Protein AF-A0A3M1ZGH1-F1 (afdb_monomer)

Sequence (243 aa):
SSPISISKLVGELEVEKEGIGALLVGLKKVKDDTVRLAMETIIRTAESVDDARQKLEQWFNDSMSRVSEAYQRKMQFFSLAIGLLIAVLVNVDTLQLARTLWEDPVLRADLVQAAEQFDQQAALDTTTDATTTPNSSTTEILEAAQDDATAARQTVQQILDLRLPIGWRWQDLSDLPDDDPLRTDNSNLWNFFPGNNPSHWLGLLLAKIVGCVATMIAIAQGAPFWFDLLNRLTGRGGSKSSE

Radius of gyration: 30.68 Å; Cα contacts (8 Å, |Δi|>4): 145; chains: 1; bounding box: 73×49×84 Å

Solvent-accessible surface area (backbone atoms only — not comparable to full-atom values): 13951 Å² total; per-residue (Å²): 133,81,81,80,57,64,70,57,56,52,52,54,55,50,54,35,53,51,47,44,50,52,53,60,57,57,42,74,72,50,84,51,66,67,62,34,53,53,54,48,53,48,47,73,71,33,89,37,53,68,50,25,49,52,54,49,52,50,53,47,50,57,50,49,51,54,52,50,51,55,48,52,57,50,50,53,52,50,45,36,52,51,30,36,49,50,24,62,70,45,44,46,30,47,53,59,53,52,49,49,47,68,75,33,67,63,64,37,49,55,50,50,56,54,46,61,57,44,55,69,55,52,71,75,62,82,80,72,80,89,68,86,63,98,78,70,54,77,65,60,57,50,52,54,53,48,55,53,50,52,54,50,50,56,53,50,54,60,52,56,73,67,65,62,96,58,38,76,39,88,60,90,58,89,90,52,63,93,84,40,69,73,71,73,36,86,46,30,62,52,35,58,36,59,92,72,26,70,90,48,10,67,61,51,45,51,51,50,50,52,12,30,51,50,35,12,51,51,58,60,62,39,67,70,54,55,50,52,52,49,36,49,74,72,57,72,67,76,84,80,86,73,134

pLDDT: mean 78.58, std 14.22, range [33.56, 94.44]

Structure (mmCIF, N/CA/C/O backbone):
data_AF-A0A3M1ZGH1-F1
#
_entry.id   AF-A0A3M1ZGH1-F1
#
loop_
_atom_site.group_PDB
_atom_site.id
_atom_site.type_symbol
_atom_site.label_atom_id
_atom_site.label_alt_id
_atom_site.label_comp_id
_atom_site.label_asym_id
_atom_site.label_entity_id
_atom_site.label_seq_id
_atom_site.pdbx_PDB_ins_code
_atom_site.Cart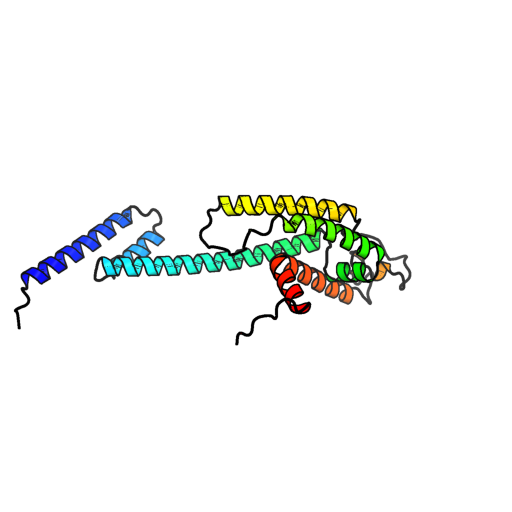n_x
_atom_site.Cartn_y
_atom_site.Cartn_z
_atom_site.occupancy
_atom_site.B_iso_or_equiv
_atom_site.auth_seq_id
_atom_site.auth_comp_id
_atom_site.auth_asym_id
_atom_site.auth_atom_id
_atom_site.pdbx_PDB_model_num
ATOM 1 N N . SER A 1 1 ? -42.238 28.936 52.426 1.00 45.50 1 SER A N 1
ATOM 2 C CA . SER A 1 1 ? -41.191 27.915 52.590 1.00 45.50 1 SER A CA 1
ATOM 3 C C . SER A 1 1 ? -41.880 26.642 53.042 1.00 45.50 1 SER A C 1
ATOM 5 O O . SER A 1 1 ? -42.282 26.566 54.196 1.00 45.50 1 SER A O 1
ATOM 7 N N . SER A 1 2 ? -42.195 25.735 52.115 1.00 52.25 2 SER A N 1
ATOM 8 C CA . SER A 1 2 ? -42.858 24.471 52.461 1.00 52.25 2 SER A CA 1
ATOM 9 C C . SER A 1 2 ? -41.841 23.545 53.133 1.00 52.25 2 SER A C 1
ATOM 11 O O . SER A 1 2 ? -40.729 23.433 52.615 1.00 52.25 2 SER A O 1
ATOM 13 N N . PRO A 1 3 ? -42.171 22.899 54.266 1.00 60.12 3 PRO A N 1
ATOM 14 C CA . PRO A 1 3 ? -41.256 21.972 54.912 1.00 60.12 3 PRO A CA 1
ATOM 15 C C . PRO A 1 3 ? -41.056 20.766 53.994 1.00 60.12 3 PRO A C 1
ATOM 17 O O . PRO A 1 3 ? -42.014 20.097 53.605 1.00 60.12 3 PRO A O 1
ATOM 20 N N . ILE A 1 4 ? -39.808 20.512 53.609 1.00 59.00 4 ILE A N 1
ATOM 21 C CA . ILE A 1 4 ? -39.436 19.306 52.874 1.00 59.00 4 ILE A CA 1
ATOM 22 C C . ILE A 1 4 ? -39.737 18.123 53.802 1.00 59.00 4 ILE A C 1
ATOM 24 O O . ILE A 1 4 ? -39.158 18.009 54.882 1.00 59.00 4 ILE A O 1
ATOM 28 N N . SER A 1 5 ? -40.709 17.290 53.425 1.00 75.88 5 SER A N 1
ATOM 29 C CA . SER A 1 5 ? -41.161 16.171 54.252 1.00 75.88 5 SER A CA 1
ATOM 30 C C . SER A 1 5 ? -40.067 15.102 54.299 1.00 75.88 5 SER A C 1
ATOM 32 O O . SER A 1 5 ? -39.782 14.471 53.283 1.00 75.88 5 SER A O 1
ATOM 34 N N . ILE A 1 6 ? -39.453 14.895 55.467 1.00 71.88 6 ILE A N 1
ATOM 35 C CA . ILE A 1 6 ? -38.339 13.949 55.676 1.00 71.88 6 ILE A CA 1
ATOM 36 C C . ILE A 1 6 ? -38.706 12.529 55.212 1.00 71.88 6 ILE A C 1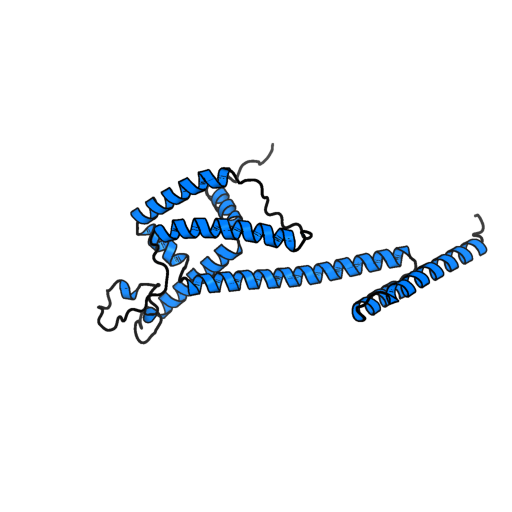
ATOM 38 O O . ILE A 1 6 ? -37.861 11.827 54.668 1.00 71.88 6 ILE A O 1
ATOM 42 N N . SER A 1 7 ? -39.975 12.125 55.333 1.00 72.75 7 SER A N 1
ATOM 43 C CA . SER A 1 7 ? -40.454 10.823 54.850 1.00 72.75 7 SER A CA 1
ATOM 44 C C . SER A 1 7 ? -40.358 10.657 53.332 1.00 72.75 7 SER A C 1
ATOM 46 O O . SER A 1 7 ? -40.128 9.550 52.857 1.00 72.75 7 SER A O 1
ATOM 48 N N . LYS A 1 8 ? -40.502 11.748 52.569 1.00 75.69 8 LYS A N 1
ATOM 49 C CA . LYS A 1 8 ? -40.367 11.724 51.110 1.00 75.69 8 LYS A CA 1
ATOM 50 C C . LYS A 1 8 ? -38.907 11.512 50.704 1.00 75.69 8 LYS A C 1
ATOM 52 O O . LYS A 1 8 ? -38.639 10.664 49.865 1.00 75.69 8 LYS A O 1
ATOM 57 N N . LEU A 1 9 ? -37.983 12.217 51.363 1.00 70.62 9 LEU A N 1
ATOM 58 C CA . LEU A 1 9 ? -36.542 12.065 51.130 1.00 70.62 9 LEU A CA 1
ATOM 59 C C . LEU A 1 9 ? -36.035 10.667 51.510 1.00 70.62 9 LEU A C 1
ATOM 61 O O . LEU A 1 9 ? -35.212 10.101 50.802 1.00 70.62 9 LEU A O 1
ATOM 65 N N . VAL A 1 10 ? -36.529 10.090 52.611 1.00 72.25 10 VAL A N 1
ATOM 66 C CA . VAL A 1 10 ? -36.170 8.720 53.017 1.00 72.25 10 VAL A CA 1
ATOM 67 C C . VAL A 1 10 ? -36.660 7.692 51.992 1.00 72.25 10 VAL A C 1
ATOM 69 O O . VAL A 1 10 ? -35.890 6.812 51.622 1.00 72.25 10 VAL A O 1
ATOM 72 N N . GLY A 1 11 ? -37.888 7.843 51.482 1.00 72.00 11 GLY A N 1
ATOM 73 C CA . GLY A 1 11 ? -38.422 6.960 50.441 1.00 72.00 11 GLY A CA 1
ATOM 74 C C . GLY A 1 11 ? -37.671 7.065 49.108 1.00 72.00 11 GLY A C 1
ATOM 75 O O . GLY A 1 11 ? -37.401 6.046 48.483 1.00 72.00 11 GLY A O 1
ATOM 76 N N . GLU A 1 12 ? -37.282 8.274 48.687 1.00 72.00 12 GLU A N 1
ATOM 77 C CA . GLU A 1 12 ? -36.462 8.477 47.478 1.00 72.00 12 GLU A CA 1
ATOM 78 C C . GLU A 1 12 ? -35.075 7.814 47.617 1.00 72.00 12 GLU A C 1
ATOM 80 O O . GLU A 1 12 ? -34.642 7.112 46.705 1.00 72.00 12 GLU A O 1
ATOM 85 N N . LEU A 1 13 ? -34.432 7.930 48.787 1.00 67.81 13 LEU A N 1
ATOM 86 C CA . LEU A 1 13 ? -33.136 7.297 49.073 1.00 67.81 13 LEU A CA 1
ATOM 87 C C . LEU A 1 13 ? -33.201 5.761 49.170 1.00 67.81 13 LEU A C 1
ATOM 89 O O . LEU A 1 13 ? -32.221 5.086 48.848 1.00 67.81 13 LEU A O 1
ATOM 93 N N . GLU A 1 14 ? -34.309 5.189 49.649 1.00 70.44 14 GLU A N 1
ATOM 94 C CA . GLU A 1 14 ? -34.506 3.731 49.669 1.00 70.44 14 GLU A CA 1
ATOM 95 C C . GLU A 1 14 ? -34.658 3.167 48.252 1.00 70.44 14 GLU A C 1
ATOM 97 O O . GLU A 1 14 ? -33.985 2.191 47.915 1.00 70.44 14 GLU A O 1
ATOM 102 N N . VAL A 1 15 ? -35.448 3.823 47.395 1.00 72.88 15 VAL A N 1
ATOM 103 C CA . VAL A 1 15 ? -35.653 3.405 45.996 1.00 72.88 15 VAL A CA 1
ATOM 104 C C . VAL A 1 15 ? -34.349 3.465 45.191 1.00 72.88 15 VAL A C 1
ATOM 106 O O . VAL A 1 15 ? -34.055 2.554 44.415 1.00 72.88 15 VAL A O 1
ATOM 109 N N . GLU A 1 16 ? -33.525 4.494 45.402 1.00 75.00 16 GLU A N 1
ATOM 110 C CA . GLU A 1 16 ? -32.213 4.625 44.753 1.00 75.00 16 GLU A CA 1
ATOM 111 C C . GLU A 1 16 ? -31.260 3.479 45.122 1.00 75.00 16 GLU A C 1
ATOM 113 O O . GLU A 1 16 ? -30.623 2.872 44.254 1.00 75.00 16 GLU A O 1
ATOM 118 N N . LYS A 1 17 ? -31.205 3.128 46.414 1.00 74.06 17 LYS A N 1
ATOM 119 C CA . LYS A 1 17 ? -30.370 2.029 46.917 1.00 74.06 17 LYS A CA 1
ATOM 120 C C . LYS A 1 17 ? -30.841 0.667 46.416 1.00 74.06 17 LYS A C 1
ATOM 122 O O . LYS A 1 17 ? -30.005 -0.172 46.073 1.00 74.06 17 LYS A O 1
ATOM 127 N N . GLU A 1 18 ? -32.153 0.443 46.344 1.00 80.75 18 GLU A N 1
ATOM 128 C CA . GLU A 1 18 ? -32.722 -0.783 45.773 1.00 80.75 18 GLU A CA 1
ATOM 129 C C . GLU A 1 18 ? -32.406 -0.915 44.275 1.00 80.75 18 GLU A C 1
ATOM 131 O O . GLU A 1 18 ? -32.012 -1.995 43.820 1.00 80.75 18 GLU A O 1
ATOM 136 N N . GLY A 1 19 ? -32.493 0.184 43.519 1.00 81.12 19 GLY A N 1
ATOM 137 C CA . GLY A 1 19 ? -32.178 0.213 42.090 1.00 81.12 19 GLY A CA 1
ATOM 138 C C . GLY A 1 19 ? -30.715 -0.130 41.784 1.00 81.12 19 GLY A C 1
ATOM 139 O O . GLY A 1 19 ? -30.439 -0.981 40.934 1.00 81.12 19 GLY A O 1
ATOM 140 N N . ILE A 1 20 ? -29.769 0.457 42.524 1.00 84.06 20 ILE A N 1
ATOM 141 C CA . ILE A 1 20 ? -28.337 0.123 42.418 1.00 84.06 20 ILE A CA 1
ATOM 142 C C . ILE A 1 20 ? -28.091 -1.347 42.805 1.00 84.06 20 ILE A C 1
ATOM 144 O O . ILE A 1 20 ? -27.337 -2.057 42.132 1.00 84.06 20 ILE A O 1
ATOM 148 N N . GLY A 1 21 ? -28.771 -1.846 43.843 1.00 83.00 21 GLY A N 1
ATOM 149 C CA . GLY A 1 21 ? -28.704 -3.251 44.254 1.00 83.00 21 GLY A CA 1
ATOM 150 C C . GLY A 1 21 ? -29.142 -4.225 43.153 1.00 83.00 21 GLY A C 1
ATOM 151 O O . GLY A 1 21 ? -28.464 -5.226 42.904 1.00 83.00 21 GLY A O 1
ATOM 152 N N . ALA A 1 22 ? -30.229 -3.917 42.441 1.00 85.31 22 ALA A N 1
ATOM 153 C CA . ALA A 1 22 ? -30.715 -4.729 41.326 1.00 85.31 22 ALA A CA 1
ATOM 154 C C . ALA A 1 22 ? -29.714 -4.782 40.153 1.00 85.31 22 ALA A C 1
ATOM 156 O O . ALA A 1 22 ? -29.499 -5.853 39.573 1.00 85.31 22 ALA A O 1
ATOM 157 N N . LEU A 1 23 ? -29.043 -3.665 39.844 1.00 84.44 23 LEU A N 1
ATOM 158 C CA . LEU A 1 23 ? -27.995 -3.604 38.816 1.00 84.44 23 LEU A CA 1
ATOM 159 C C . LEU A 1 23 ? -26.788 -4.492 39.166 1.00 84.44 23 LEU A C 1
ATOM 161 O O . LEU A 1 23 ? -26.300 -5.246 38.320 1.00 84.44 23 LEU A O 1
ATOM 165 N N . LEU A 1 24 ? -26.351 -4.476 40.429 1.00 85.25 24 LEU A N 1
ATOM 166 C CA . LEU A 1 24 ? -25.263 -5.332 40.919 1.00 85.25 24 LEU A CA 1
ATOM 167 C C . LEU A 1 24 ? -25.614 -6.829 40.868 1.00 85.25 24 LEU A C 1
ATOM 169 O O . LEU A 1 24 ? -24.749 -7.667 40.605 1.00 85.25 24 LEU A O 1
ATOM 173 N N . VAL A 1 25 ? -26.883 -7.194 41.075 1.00 87.44 25 VAL A N 1
ATOM 174 C CA . VAL A 1 25 ? -27.350 -8.579 40.888 1.00 87.44 25 VAL A CA 1
ATOM 175 C C . VAL A 1 25 ? -27.322 -8.970 39.409 1.00 87.44 25 VAL A C 1
ATOM 177 O O . VAL A 1 25 ? -26.877 -10.072 39.079 1.00 87.44 25 VAL A O 1
ATOM 180 N N . GLY A 1 26 ? -27.744 -8.070 38.515 1.00 84.25 26 GLY A N 1
ATOM 181 C CA . GLY A 1 26 ? -27.693 -8.277 37.065 1.00 84.25 26 GLY A CA 1
ATOM 182 C C . GLY A 1 26 ? -26.278 -8.561 36.549 1.00 84.25 26 GLY A C 1
ATOM 183 O O . GLY A 1 26 ? -26.090 -9.453 35.719 1.00 84.25 26 GLY A O 1
ATOM 184 N N . LEU A 1 27 ? -25.274 -7.889 37.116 1.00 85.12 27 LEU A N 1
ATOM 185 C CA . LEU A 1 27 ? -23.855 -8.057 36.785 1.00 85.12 27 LEU A CA 1
ATOM 186 C C . LEU A 1 27 ? -23.316 -9.476 36.968 1.00 85.12 27 LEU A C 1
ATOM 188 O O . LEU A 1 27 ? -22.417 -9.889 36.235 1.00 85.12 27 LEU A O 1
ATOM 192 N N . LYS A 1 28 ? -23.892 -10.270 37.877 1.00 86.25 28 LYS A N 1
ATOM 193 C CA . LYS A 1 28 ? -23.486 -11.673 38.070 1.00 86.25 28 LYS A CA 1
ATOM 194 C C . LYS A 1 28 ? -23.686 -12.536 36.818 1.00 86.25 28 LYS A C 1
ATOM 196 O O . LYS A 1 28 ? -23.093 -13.605 36.729 1.00 86.25 28 LYS A O 1
ATOM 201 N N . LYS A 1 29 ? -24.500 -12.086 35.853 1.00 88.00 29 LYS A N 1
ATOM 202 C CA . LYS A 1 29 ? -24.716 -12.774 34.571 1.00 88.00 29 LYS A CA 1
ATOM 203 C C . LYS A 1 29 ? -23.636 -12.479 33.522 1.00 88.00 29 LYS A C 1
ATOM 205 O O . LYS A 1 29 ? -23.556 -13.203 32.533 1.00 88.00 29 LYS A O 1
ATOM 210 N N . VAL A 1 30 ? -22.815 -11.441 33.705 1.00 88.12 30 VAL A N 1
ATOM 211 C CA . VAL A 1 30 ? -21.726 -11.101 32.774 1.00 88.12 30 VAL A CA 1
ATOM 212 C C . VAL A 1 30 ? -20.622 -12.142 32.914 1.00 88.12 30 VAL A C 1
ATOM 214 O O . VAL A 1 30 ? -20.094 -12.317 34.006 1.00 88.12 30 VAL A O 1
ATOM 217 N N . LYS A 1 31 ? -20.283 -12.850 31.830 1.00 91.62 31 LYS A N 1
ATOM 218 C CA . LYS A 1 31 ? -19.339 -13.983 31.855 1.00 91.62 31 LYS A CA 1
ATOM 219 C C . LYS A 1 31 ? -17.889 -13.561 32.117 1.00 91.62 31 LYS A C 1
ATOM 221 O O . LYS A 1 31 ? -17.172 -14.295 32.784 1.00 91.62 31 LYS A O 1
ATOM 226 N N . ASP A 1 32 ? -17.474 -12.411 31.593 1.00 92.38 32 ASP A N 1
ATOM 227 C CA . ASP A 1 32 ? -16.109 -11.902 31.744 1.00 92.38 32 ASP A CA 1
ATOM 228 C C . ASP A 1 32 ? -15.922 -11.231 33.112 1.00 92.38 32 ASP A C 1
ATOM 230 O O . ASP A 1 32 ? -16.622 -10.270 33.442 1.00 92.38 32 ASP A O 1
ATOM 234 N N . ASP A 1 33 ? -14.987 -11.747 33.912 1.00 90.19 33 ASP A N 1
ATOM 235 C CA . ASP A 1 33 ? -14.739 -11.258 35.270 1.00 90.19 33 ASP A CA 1
ATOM 236 C C . ASP A 1 33 ? -14.138 -9.842 35.288 1.00 90.19 33 ASP A C 1
ATOM 238 O O . ASP A 1 33 ? -14.441 -9.064 36.190 1.00 90.19 33 ASP A O 1
ATOM 242 N N . THR A 1 34 ? -13.347 -9.465 34.280 1.00 88.81 34 THR A N 1
ATOM 243 C CA . THR A 1 34 ? -12.733 -8.129 34.188 1.00 88.81 34 THR A CA 1
ATOM 244 C C . THR A 1 34 ? -13.791 -7.078 33.879 1.00 88.81 34 THR A C 1
ATOM 246 O O . THR A 1 34 ? -13.862 -6.043 34.544 1.00 88.81 34 THR A O 1
ATOM 249 N N . VAL A 1 35 ? -14.654 -7.364 32.901 1.00 89.50 35 VAL A N 1
ATOM 250 C CA . VAL A 1 35 ? -15.792 -6.502 32.551 1.00 89.50 35 VAL A CA 1
ATOM 251 C C . VAL A 1 35 ? -16.744 -6.389 33.737 1.00 89.50 35 VAL A C 1
ATOM 253 O O . VAL A 1 35 ? -17.178 -5.288 34.075 1.00 89.50 35 VAL A O 1
ATOM 256 N N . ARG A 1 36 ? -17.018 -7.508 34.421 1.00 91.69 36 ARG A N 1
ATOM 257 C CA . ARG A 1 36 ? -17.874 -7.521 35.611 1.00 91.69 36 ARG A CA 1
ATOM 258 C C . ARG A 1 36 ? -17.323 -6.612 36.713 1.00 91.69 36 ARG A C 1
ATOM 260 O O . ARG A 1 36 ? -18.071 -5.791 37.232 1.00 91.69 36 ARG A O 1
ATOM 267 N N . LEU A 1 37 ? -16.035 -6.719 37.040 1.00 90.12 37 LEU A N 1
ATOM 268 C CA . LEU A 1 37 ? -15.387 -5.903 38.076 1.00 90.12 37 LEU A CA 1
ATOM 269 C C . LEU A 1 37 ? -15.348 -4.409 37.717 1.00 90.12 37 LEU A C 1
ATOM 271 O O . LEU A 1 37 ? -15.552 -3.561 38.589 1.00 90.12 37 LEU A O 1
ATOM 275 N N . ALA A 1 38 ? -15.128 -4.076 36.442 1.00 90.44 38 ALA A N 1
ATOM 276 C CA . ALA A 1 38 ? -15.152 -2.693 35.965 1.00 90.44 38 ALA A CA 1
ATOM 277 C C . ALA A 1 38 ? -16.552 -2.075 36.116 1.00 90.44 38 ALA A C 1
ATOM 279 O O . ALA A 1 38 ? -16.707 -1.021 36.733 1.00 90.44 38 ALA A O 1
ATOM 280 N N . MET A 1 39 ? -17.582 -2.769 35.628 1.00 90.75 39 MET A N 1
ATOM 281 C CA . MET A 1 39 ? -18.975 -2.330 35.742 1.00 90.75 39 MET A CA 1
ATOM 282 C C . MET A 1 39 ? -19.445 -2.271 37.202 1.00 90.75 39 MET A C 1
ATOM 284 O O . MET A 1 39 ? -20.145 -1.337 37.582 1.00 90.75 39 MET A O 1
ATOM 288 N N . GLU A 1 40 ? -19.037 -3.225 38.042 1.00 91.75 40 GLU A N 1
ATOM 289 C CA . GLU A 1 40 ? -19.322 -3.215 39.480 1.00 91.75 40 GLU A CA 1
ATOM 290 C C . GLU A 1 40 ? -18.713 -1.988 40.170 1.00 91.75 40 GLU A C 1
ATOM 292 O O . GLU A 1 40 ? -19.376 -1.350 40.985 1.00 91.75 40 GLU A O 1
ATOM 297 N N . THR A 1 41 ? -17.481 -1.620 39.815 1.00 91.50 41 THR A N 1
ATOM 298 C CA . THR A 1 41 ? -16.821 -0.419 40.347 1.00 91.50 41 THR A CA 1
ATOM 299 C C . THR A 1 41 ? -17.582 0.849 39.957 1.00 91.50 41 THR A C 1
ATOM 301 O O . THR A 1 41 ? -17.810 1.721 40.798 1.00 91.50 41 THR A O 1
ATOM 304 N N . ILE A 1 42 ? -18.034 0.933 38.704 1.00 91.19 42 ILE A N 1
ATOM 305 C CA . ILE A 1 42 ? -18.806 2.072 38.190 1.00 91.19 42 ILE A CA 1
ATOM 306 C C . ILE A 1 42 ? -20.159 2.186 38.900 1.00 91.19 42 ILE A C 1
ATOM 308 O O . ILE A 1 42 ? -20.524 3.258 39.372 1.00 91.19 42 ILE A O 1
ATOM 312 N N . ILE A 1 43 ? -20.879 1.073 39.044 1.00 90.81 43 ILE A N 1
ATOM 313 C CA . ILE A 1 43 ? -22.196 1.051 39.690 1.00 90.81 43 ILE A CA 1
ATOM 314 C C . ILE A 1 43 ? -22.092 1.349 41.193 1.00 90.81 43 ILE A C 1
ATOM 316 O O . ILE A 1 43 ? -22.945 2.040 41.739 1.00 90.81 43 ILE A O 1
ATOM 320 N N . ARG A 1 44 ? -21.034 0.888 41.874 1.00 89.19 44 ARG A N 1
ATOM 321 C CA . ARG A 1 44 ? -20.803 1.178 43.303 1.00 89.19 44 ARG A CA 1
ATOM 322 C C . ARG A 1 44 ? -20.407 2.630 43.587 1.00 89.19 44 ARG A C 1
ATOM 324 O O . ARG A 1 44 ? -20.521 3.061 44.729 1.00 89.19 44 ARG A O 1
ATOM 331 N N . THR A 1 45 ? -19.907 3.351 42.585 1.00 90.00 45 THR A N 1
ATOM 332 C CA . THR A 1 45 ? -19.495 4.765 42.685 1.00 90.00 45 THR A CA 1
ATOM 333 C C . THR A 1 45 ? -20.540 5.728 42.119 1.00 90.00 45 THR A C 1
ATOM 335 O O . THR A 1 45 ? -20.290 6.932 42.028 1.00 90.00 45 THR A O 1
ATOM 338 N N . ALA A 1 46 ? -21.701 5.213 41.719 1.00 89.50 46 ALA A N 1
ATOM 339 C CA . ALA A 1 46 ? -22.822 6.01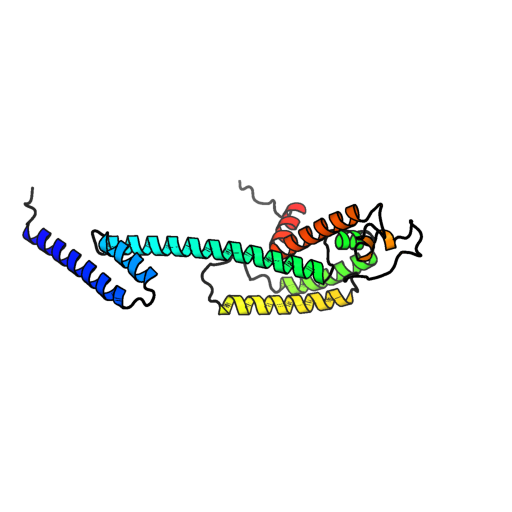1 41.260 1.00 89.50 46 ALA A CA 1
ATOM 340 C C . ALA A 1 46 ? -23.706 6.459 42.429 1.00 89.50 46 ALA A C 1
ATOM 342 O O . ALA A 1 46 ? -23.897 5.714 43.391 1.00 89.50 46 ALA A O 1
ATOM 343 N N . GLU A 1 47 ? -24.243 7.673 42.332 1.00 87.00 47 GLU A N 1
ATOM 344 C CA . GLU A 1 47 ? -25.156 8.228 43.341 1.00 87.00 47 GLU A CA 1
ATOM 345 C C . GLU A 1 47 ? -26.604 7.791 43.088 1.00 87.00 47 GLU A C 1
ATOM 347 O O . GLU A 1 47 ? -27.350 7.563 44.036 1.00 87.00 47 GLU A O 1
ATOM 352 N N . SER A 1 48 ? -26.965 7.589 41.817 1.00 87.50 48 SER A N 1
ATOM 353 C CA . SER A 1 48 ? -28.307 7.209 41.380 1.00 87.50 48 SER A CA 1
ATOM 354 C C . SER A 1 48 ? -28.286 6.135 40.295 1.00 87.50 48 SER A C 1
ATOM 356 O O . SER A 1 48 ? -27.249 5.839 39.697 1.00 87.50 48 SER A O 1
ATOM 358 N N . VAL A 1 49 ? -29.451 5.556 39.998 1.00 86.25 49 VAL A N 1
ATOM 359 C CA . VAL A 1 49 ? -29.613 4.617 38.871 1.00 86.25 49 VAL A CA 1
ATOM 360 C C . VAL A 1 49 ? -29.323 5.301 37.530 1.00 86.25 49 VAL A C 1
ATOM 362 O O . VAL A 1 49 ? -28.690 4.701 36.659 1.00 86.25 49 VAL A O 1
ATOM 365 N N . ASP A 1 50 ? -29.741 6.558 37.368 1.00 87.25 50 ASP A N 1
ATOM 366 C CA . ASP A 1 50 ? -29.489 7.332 36.149 1.00 87.25 50 ASP A CA 1
ATOM 367 C C . ASP A 1 50 ? -28.007 7.712 36.010 1.00 87.25 50 ASP A C 1
ATOM 369 O O . ASP A 1 50 ? -27.448 7.610 34.918 1.00 87.25 50 ASP A O 1
ATOM 373 N N . ASP A 1 51 ? -27.341 8.065 37.113 1.00 88.50 51 ASP A N 1
ATOM 374 C CA . ASP A 1 51 ? -25.894 8.319 37.153 1.00 88.50 51 ASP A CA 1
ATOM 375 C C . ASP A 1 51 ? -25.099 7.036 36.856 1.00 88.50 51 ASP A C 1
ATOM 377 O O . ASP A 1 51 ? -24.167 7.039 36.050 1.00 88.50 51 ASP A O 1
ATOM 381 N N . ALA A 1 52 ? -25.525 5.894 37.410 1.00 89.62 52 ALA A N 1
ATOM 382 C CA . ALA A 1 52 ? -24.938 4.589 37.107 1.00 89.62 52 ALA A CA 1
ATOM 383 C C . ALA A 1 52 ? -25.051 4.259 35.615 1.00 89.62 52 ALA A C 1
ATOM 385 O O . ALA A 1 52 ? -24.083 3.802 35.003 1.00 89.62 52 ALA A O 1
ATOM 386 N N . ARG A 1 53 ? -26.220 4.519 35.015 1.00 89.56 53 ARG A N 1
ATOM 387 C CA . ARG A 1 53 ? -26.450 4.338 33.579 1.00 89.56 53 ARG A CA 1
ATOM 388 C C . ARG A 1 53 ? -25.521 5.223 32.749 1.00 89.56 53 ARG A C 1
ATOM 390 O O . ARG A 1 53 ? -24.869 4.702 31.848 1.00 89.56 53 ARG A O 1
ATOM 397 N N . GLN A 1 54 ? -25.448 6.522 33.042 1.00 94.12 54 GLN A N 1
ATOM 398 C CA . GLN A 1 54 ? -24.606 7.459 32.288 1.00 94.12 54 GLN A CA 1
ATOM 399 C C . GLN A 1 54 ? -23.123 7.091 32.379 1.00 94.12 54 GLN A C 1
ATOM 401 O O . GLN A 1 54 ? -22.435 7.043 31.360 1.00 94.12 54 GLN A O 1
ATOM 406 N N . LYS A 1 55 ? -22.633 6.755 33.577 1.00 91.88 55 LYS A N 1
ATOM 407 C CA . LYS A 1 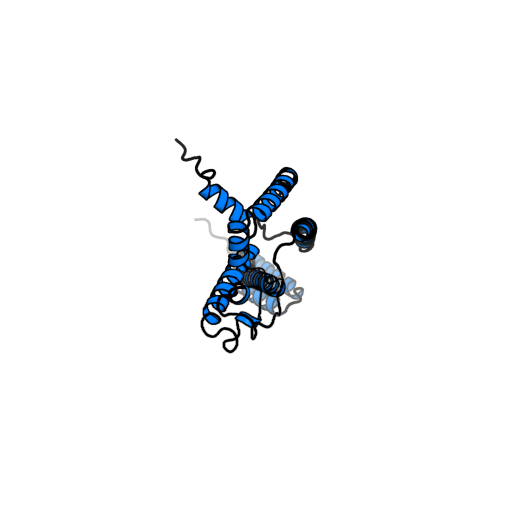55 ? -21.239 6.338 33.772 1.00 91.88 55 LYS A CA 1
ATOM 408 C C . LYS A 1 55 ? -20.914 5.033 33.038 1.00 91.88 55 LYS A C 1
ATOM 410 O O . LYS A 1 55 ? -19.824 4.902 32.483 1.00 91.88 55 LYS A O 1
ATOM 415 N N . LEU A 1 56 ? -21.843 4.072 33.006 1.00 91.50 56 LEU A N 1
ATOM 416 C CA . LEU A 1 56 ? -21.684 2.831 32.237 1.00 91.50 56 LEU A CA 1
ATOM 417 C C . LEU A 1 56 ? -21.656 3.088 30.729 1.00 91.50 56 LEU A C 1
ATOM 419 O O . LEU A 1 56 ? -20.823 2.512 30.034 1.00 91.50 56 LEU A O 1
ATOM 423 N N . GLU A 1 57 ? -22.548 3.947 30.235 1.00 91.06 57 GLU A N 1
ATOM 424 C CA . GLU A 1 57 ? -22.597 4.349 28.828 1.00 91.06 57 GLU A CA 1
ATOM 425 C C . GLU A 1 57 ? -21.288 5.022 28.403 1.00 91.06 57 GLU A C 1
ATOM 427 O O . GLU A 1 57 ? -20.687 4.637 27.401 1.00 91.06 57 GLU A O 1
ATOM 432 N N . GLN A 1 58 ? -20.796 5.963 29.210 1.00 94.44 58 GLN A N 1
ATOM 433 C CA . GLN A 1 58 ? -19.532 6.646 28.957 1.00 94.44 58 GLN A CA 1
ATOM 434 C C . GLN A 1 58 ? -18.349 5.671 28.957 1.00 94.44 58 GLN A C 1
ATOM 436 O O . GLN A 1 58 ? -17.577 5.642 28.001 1.00 94.44 58 GLN A O 1
ATOM 441 N N . TRP A 1 59 ? -18.237 4.812 29.975 1.00 91.56 59 TRP A N 1
ATOM 442 C CA . TRP A 1 59 ? -17.175 3.806 30.038 1.00 91.56 59 TRP A CA 1
ATOM 443 C C . TRP A 1 59 ? -17.206 2.838 28.851 1.00 91.56 59 TRP A C 1
ATOM 445 O O . TRP A 1 59 ? -16.150 2.457 28.334 1.00 91.56 59 TRP A O 1
ATOM 455 N N . PHE A 1 60 ? -18.401 2.433 28.414 1.00 90.31 60 PHE A N 1
ATOM 456 C CA . PHE A 1 60 ? -18.565 1.584 27.241 1.00 90.31 60 PHE A CA 1
ATOM 457 C C . PHE A 1 60 ? -18.096 2.307 25.976 1.00 90.31 60 PHE A C 1
ATOM 459 O O . PHE A 1 60 ? -17.280 1.753 25.241 1.00 90.31 60 PHE A O 1
ATOM 466 N N . ASN A 1 61 ? -18.539 3.547 25.755 1.00 90.94 61 ASN A N 1
ATOM 467 C CA . ASN A 1 61 ? -18.148 4.353 24.597 1.00 90.94 61 ASN A CA 1
ATOM 468 C C . ASN A 1 61 ? -16.630 4.591 24.551 1.00 90.94 61 ASN A C 1
ATOM 470 O O . ASN A 1 61 ? -16.014 4.392 23.504 1.00 90.94 61 ASN A O 1
ATOM 474 N N . ASP A 1 62 ? -16.008 4.917 25.687 1.00 90.31 62 ASP A N 1
ATOM 475 C CA . ASP A 1 62 ? -14.556 5.112 25.810 1.00 90.31 62 ASP A CA 1
ATOM 476 C C . ASP A 1 62 ? -13.767 3.811 25.603 1.00 90.31 62 ASP A C 1
ATOM 478 O O . ASP A 1 62 ? -12.650 3.795 25.077 1.00 90.31 62 ASP A O 1
ATOM 482 N N . SER A 1 63 ? -14.329 2.684 26.042 1.00 87.00 63 SER A N 1
ATOM 483 C CA . SER A 1 63 ? -13.720 1.373 25.821 1.00 87.00 63 SER A CA 1
ATOM 484 C C . SER A 1 63 ? -13.835 0.960 24.356 1.00 87.00 63 SER A C 1
ATOM 486 O O . SER A 1 63 ? -12.864 0.455 23.790 1.00 87.00 63 SER A O 1
ATOM 488 N N . MET A 1 64 ? -14.983 1.218 23.726 1.00 85.56 64 MET A N 1
ATOM 489 C CA . MET A 1 64 ? -15.236 0.899 22.326 1.00 85.56 64 MET A CA 1
ATOM 490 C C . MET A 1 64 ? -14.390 1.763 21.390 1.00 85.56 64 MET A C 1
ATOM 492 O O . MET A 1 64 ? -13.784 1.224 20.466 1.00 85.56 64 MET A O 1
ATOM 496 N N . SER A 1 65 ? -14.275 3.071 21.647 1.00 85.88 65 SER A N 1
ATOM 497 C CA . SER A 1 65 ? -13.425 3.969 20.853 1.00 85.88 65 SER A CA 1
ATOM 498 C C . SER A 1 65 ? -11.967 3.511 20.882 1.00 85.88 65 SER A C 1
ATOM 500 O O . SER A 1 65 ? -11.358 3.324 19.830 1.00 85.88 65 SER A O 1
ATOM 502 N N . ARG A 1 66 ? -11.436 3.182 22.066 1.00 85.44 66 ARG A N 1
ATOM 503 C CA . ARG A 1 66 ? -10.060 2.694 22.228 1.00 85.44 66 ARG A CA 1
ATOM 504 C C . ARG A 1 66 ? -9.810 1.369 21.506 1.00 85.44 66 ARG A C 1
ATOM 506 O O . ARG A 1 66 ? -8.755 1.191 20.894 1.00 85.44 66 ARG A O 1
ATOM 513 N N . VAL A 1 67 ? -10.754 0.428 21.581 1.00 83.12 67 VAL A N 1
ATOM 514 C CA . VAL A 1 67 ? -10.649 -0.858 20.870 1.00 83.12 67 VAL A CA 1
ATOM 515 C C . VAL A 1 67 ? -10.737 -0.645 19.359 1.00 83.12 67 VAL A C 1
ATOM 517 O O . VAL A 1 67 ? -9.926 -1.207 18.620 1.00 83.12 67 VAL A O 1
ATOM 520 N N . SER A 1 68 ? -11.663 0.201 18.908 1.00 78.56 68 SER A N 1
ATOM 521 C CA . SER A 1 68 ? -11.856 0.527 17.495 1.00 78.56 68 SER A CA 1
ATOM 522 C C . SER A 1 68 ? -10.621 1.204 16.899 1.00 78.56 68 SER A C 1
ATOM 524 O O . SER A 1 68 ? -10.125 0.773 15.861 1.00 78.56 68 SER A O 1
ATOM 526 N N . GLU A 1 69 ? -10.042 2.190 17.584 1.00 80.19 69 GLU A N 1
ATOM 527 C CA . GLU A 1 69 ? -8.815 2.860 17.142 1.00 80.19 69 GLU A CA 1
ATOM 528 C C . GLU A 1 69 ? -7.628 1.896 17.052 1.00 80.19 69 GLU A C 1
ATOM 530 O O . GLU A 1 69 ? -6.883 1.901 16.069 1.00 80.19 69 GLU A O 1
ATOM 535 N N . ALA A 1 70 ? -7.441 1.038 18.061 1.00 78.81 70 ALA A N 1
ATOM 536 C CA . ALA A 1 70 ? -6.367 0.051 18.053 1.00 78.81 70 ALA A CA 1
ATOM 537 C C . ALA A 1 70 ? -6.534 -0.962 16.909 1.00 78.81 70 ALA A C 1
ATOM 539 O O . ALA A 1 70 ? -5.544 -1.347 16.283 1.00 78.81 70 ALA A O 1
ATOM 540 N N . TYR A 1 71 ? -7.770 -1.377 16.620 1.00 80.50 71 TYR A N 1
ATOM 541 C CA . TYR A 1 71 ? -8.083 -2.244 15.489 1.00 80.50 71 TYR A CA 1
ATOM 542 C C . TYR A 1 71 ? -7.818 -1.549 14.150 1.00 80.50 71 TYR A C 1
ATOM 544 O O . TYR A 1 71 ? -7.092 -2.098 13.324 1.00 80.50 71 TYR A O 1
ATOM 552 N N . GLN A 1 72 ? -8.317 -0.326 13.957 1.00 78.69 72 GLN A N 1
ATOM 553 C CA . GLN A 1 72 ? -8.109 0.452 12.732 1.00 78.69 72 GLN A CA 1
ATOM 554 C C . GLN A 1 72 ? -6.619 0.665 12.445 1.00 78.69 72 GLN A C 1
ATOM 556 O O . GLN A 1 72 ? -6.167 0.403 11.332 1.00 78.69 72 GLN A O 1
ATOM 561 N N . ARG A 1 73 ? -5.828 1.043 13.457 1.00 79.88 73 ARG A N 1
ATOM 562 C CA . ARG A 1 73 ? -4.370 1.205 13.317 1.00 79.88 73 ARG A CA 1
ATOM 563 C C . ARG A 1 73 ? -3.678 -0.097 12.918 1.00 79.88 73 ARG A C 1
ATOM 565 O O . ARG A 1 73 ? -2.789 -0.089 12.069 1.00 79.88 73 ARG A O 1
ATOM 572 N N . LYS A 1 74 ? -4.077 -1.223 13.518 1.00 80.62 74 LYS A N 1
ATOM 573 C CA . LYS A 1 74 ? -3.533 -2.541 13.158 1.00 80.62 74 LYS A CA 1
ATOM 574 C C . LYS A 1 74 ? -3.910 -2.921 11.731 1.00 80.62 74 LYS A C 1
ATOM 576 O O . LYS A 1 74 ? -3.043 -3.368 10.989 1.00 80.62 74 LYS A O 1
ATOM 581 N N . MET A 1 75 ? -5.165 -2.716 11.342 1.00 77.94 75 MET A N 1
ATOM 582 C CA . MET A 1 75 ? -5.652 -3.065 10.012 1.00 77.94 75 MET A CA 1
ATOM 583 C C . MET A 1 75 ? -4.967 -2.242 8.921 1.00 77.94 75 MET A C 1
ATOM 585 O O . MET A 1 75 ? -4.541 -2.806 7.921 1.00 77.94 75 MET A O 1
ATOM 589 N N . GLN A 1 76 ? -4.757 -0.943 9.149 1.00 78.88 76 GLN A N 1
ATOM 590 C CA . GLN A 1 76 ? -3.974 -0.093 8.247 1.00 78.88 76 GLN A CA 1
ATOM 591 C C . GLN A 1 76 ? -2.561 -0.647 8.025 1.00 78.88 76 GLN A C 1
ATOM 593 O O . GLN A 1 76 ? -2.107 -0.747 6.886 1.00 78.88 76 GLN A O 1
ATOM 598 N N . PHE A 1 77 ? -1.877 -1.066 9.095 1.00 85.19 77 PHE A N 1
ATOM 599 C CA . PHE A 1 77 ? -0.560 -1.690 8.973 1.00 85.19 77 PHE A CA 1
ATOM 600 C C . PHE A 1 77 ? -0.613 -3.026 8.217 1.00 85.19 77 PHE A C 1
ATOM 602 O O . PHE A 1 77 ? 0.243 -3.275 7.372 1.00 85.19 77 PHE A O 1
ATOM 609 N N . PHE A 1 78 ? -1.619 -3.870 8.472 1.00 84.31 78 PHE A N 1
ATOM 610 C CA . PHE A 1 78 ? -1.806 -5.116 7.723 1.00 84.31 78 PHE A CA 1
ATOM 611 C C . PHE A 1 78 ? -2.042 -4.862 6.229 1.00 84.31 78 PHE A C 1
ATOM 613 O O . PHE A 1 78 ? -1.413 -5.530 5.411 1.00 84.31 78 PHE A O 1
ATOM 620 N N . SER A 1 79 ? -2.863 -3.876 5.858 1.00 80.94 79 SER A N 1
ATOM 621 C CA . SER A 1 79 ? -3.089 -3.502 4.455 1.00 80.94 79 SER A CA 1
ATOM 622 C C . SER A 1 79 ? -1.806 -3.026 3.772 1.00 80.94 79 SER A C 1
ATOM 624 O O . SER A 1 79 ? -1.509 -3.456 2.659 1.00 80.94 79 SER A O 1
ATOM 626 N N . LEU A 1 80 ? -0.997 -2.205 4.454 1.00 86.81 80 LEU A N 1
ATOM 627 C CA . LEU A 1 80 ? 0.318 -1.788 3.955 1.00 86.81 80 LEU A CA 1
ATOM 628 C C . LEU A 1 80 ? 1.263 -2.986 3.790 1.00 86.81 80 LEU A C 1
ATOM 630 O O . LEU A 1 80 ? 1.931 -3.114 2.767 1.00 86.81 80 LEU A O 1
ATOM 634 N N . ALA A 1 81 ? 1.298 -3.897 4.764 1.00 88.69 81 ALA A N 1
ATOM 635 C CA . ALA A 1 81 ? 2.144 -5.084 4.702 1.00 88.69 81 ALA A CA 1
ATOM 636 C C . ALA A 1 81 ? 1.752 -6.011 3.540 1.00 88.69 81 ALA A C 1
ATOM 638 O O . ALA A 1 81 ? 2.627 -6.485 2.817 1.00 88.69 81 ALA A O 1
ATOM 639 N N . ILE A 1 82 ? 0.452 -6.233 3.325 1.00 87.06 82 ILE A N 1
ATOM 640 C CA . ILE A 1 82 ? -0.062 -7.034 2.207 1.00 87.06 82 ILE A CA 1
ATOM 641 C C . ILE A 1 82 ? 0.243 -6.346 0.872 1.00 87.06 82 ILE A C 1
ATOM 643 O O . ILE A 1 82 ? 0.742 -7.001 -0.040 1.00 87.06 82 ILE A O 1
ATOM 647 N N . GLY A 1 83 ? 0.010 -5.034 0.762 1.00 84.75 83 GLY A N 1
ATOM 648 C CA . GLY A 1 83 ? 0.318 -4.267 -0.447 1.00 84.75 83 GLY A CA 1
ATOM 649 C C . GLY A 1 83 ? 1.801 -4.330 -0.816 1.00 84.75 83 GLY A C 1
ATOM 650 O O . GLY A 1 83 ? 2.140 -4.590 -1.969 1.00 84.75 83 GLY A O 1
ATOM 651 N N . LEU A 1 84 ? 2.694 -4.183 0.168 1.00 90.88 84 LEU A N 1
ATOM 652 C CA . LEU A 1 84 ? 4.134 -4.347 -0.041 1.00 90.88 84 LEU A CA 1
ATOM 653 C C . LEU A 1 84 ? 4.495 -5.775 -0.443 1.00 90.88 84 LEU A C 1
ATOM 655 O O . LEU A 1 84 ? 5.291 -5.968 -1.356 1.00 90.88 84 LEU A O 1
ATOM 659 N N . LEU A 1 85 ? 3.925 -6.772 0.234 1.00 91.75 85 LEU A N 1
ATOM 660 C CA . LEU A 1 85 ? 4.173 -8.177 -0.068 1.00 91.75 85 LEU A CA 1
ATOM 661 C C . LEU A 1 85 ? 3.777 -8.499 -1.510 1.00 91.75 85 LEU A C 1
ATOM 663 O O . LEU A 1 85 ? 4.561 -9.114 -2.224 1.00 91.75 85 LEU A O 1
ATOM 667 N N . ILE A 1 86 ? 2.612 -8.036 -1.967 1.00 87.62 86 ILE A N 1
ATOM 668 C CA . ILE A 1 86 ? 2.169 -8.214 -3.354 1.00 87.62 86 ILE A CA 1
ATOM 669 C C . ILE A 1 86 ? 3.115 -7.487 -4.317 1.00 87.62 86 ILE A C 1
ATOM 671 O O . ILE A 1 86 ? 3.575 -8.101 -5.277 1.00 87.62 86 ILE A O 1
ATOM 675 N N . ALA A 1 87 ? 3.462 -6.225 -4.049 1.00 88.81 87 ALA A N 1
ATOM 676 C CA . ALA A 1 87 ? 4.376 -5.452 -4.894 1.00 88.81 87 ALA A CA 1
ATOM 677 C C . ALA A 1 87 ? 5.736 -6.151 -5.064 1.00 88.81 87 ALA A C 1
ATOM 679 O O . ALA A 1 87 ? 6.236 -6.285 -6.180 1.00 88.81 87 ALA A O 1
ATOM 680 N N . VAL A 1 88 ? 6.302 -6.674 -3.972 1.00 89.56 88 VAL A N 1
ATOM 681 C CA . VAL A 1 88 ? 7.571 -7.412 -3.992 1.00 89.56 88 VAL A CA 1
ATOM 682 C C . VAL A 1 88 ? 7.417 -8.767 -4.677 1.00 89.56 88 VAL A C 1
ATOM 684 O O . VAL A 1 88 ? 8.257 -9.116 -5.494 1.00 89.56 88 VAL A O 1
ATOM 687 N N . LEU A 1 89 ? 6.366 -9.543 -4.398 1.00 88.50 89 LEU A N 1
ATOM 688 C CA . LEU A 1 89 ? 6.189 -10.868 -5.008 1.00 88.50 89 LEU A CA 1
ATOM 689 C C . LEU A 1 89 ? 5.971 -10.788 -6.522 1.00 88.50 89 LEU A C 1
ATOM 691 O O . LEU A 1 89 ? 6.583 -11.549 -7.269 1.00 88.50 89 LEU A O 1
ATOM 695 N N . VAL A 1 90 ? 5.126 -9.859 -6.970 1.00 86.62 90 VAL A N 1
ATOM 696 C CA . VAL A 1 90 ? 4.808 -9.659 -8.394 1.00 86.62 90 VAL A CA 1
ATOM 697 C C . VAL A 1 90 ? 5.887 -8.818 -9.092 1.00 86.62 90 VAL A C 1
ATOM 699 O O . VAL A 1 90 ? 5.919 -8.744 -10.317 1.00 86.62 90 VAL A O 1
ATOM 702 N N . ASN A 1 91 ? 6.819 -8.235 -8.334 1.00 89.38 91 ASN A N 1
ATOM 703 C CA . ASN A 1 91 ? 7.856 -7.328 -8.821 1.00 89.38 91 ASN A CA 1
ATOM 704 C C . ASN A 1 91 ? 7.298 -6.069 -9.510 1.00 89.38 91 ASN A C 1
ATOM 706 O O . ASN A 1 91 ? 7.864 -5.578 -10.484 1.00 89.38 91 ASN A O 1
ATOM 710 N N . VAL A 1 92 ? 6.173 -5.555 -9.015 1.00 86.75 92 VAL A N 1
ATOM 711 C CA . VAL A 1 92 ? 5.525 -4.358 -9.558 1.00 86.75 92 VAL A CA 1
ATOM 712 C C . VAL A 1 92 ? 5.940 -3.163 -8.721 1.00 86.75 92 VAL A C 1
ATOM 714 O O . VAL A 1 92 ? 5.659 -3.112 -7.524 1.00 86.75 92 VAL A O 1
ATOM 717 N N . ASP A 1 93 ? 6.589 -2.193 -9.360 1.00 89.25 93 ASP A N 1
ATOM 718 C CA . ASP A 1 93 ? 6.905 -0.916 -8.740 1.00 89.25 93 ASP A CA 1
ATOM 719 C C . ASP A 1 93 ? 6.441 0.261 -9.610 1.00 89.25 93 ASP A C 1
ATOM 721 O O . ASP A 1 93 ? 6.523 0.229 -10.840 1.00 89.25 93 ASP A O 1
ATOM 725 N N . THR A 1 94 ? 5.913 1.302 -8.963 1.00 88.56 94 THR A N 1
ATOM 726 C CA . THR A 1 94 ? 5.306 2.456 -9.643 1.00 88.56 94 THR A CA 1
ATOM 727 C C . THR A 1 94 ? 6.303 3.188 -10.538 1.00 88.56 94 THR A C 1
ATOM 729 O O . THR A 1 94 ? 5.913 3.692 -11.586 1.00 88.56 94 THR A O 1
ATOM 732 N N . LEU A 1 95 ? 7.583 3.247 -10.154 1.00 88.88 95 LEU A N 1
ATOM 733 C CA . LEU A 1 95 ? 8.608 3.951 -10.926 1.00 88.88 95 LEU A CA 1
ATOM 734 C C . LEU A 1 95 ? 8.901 3.217 -12.238 1.00 88.88 95 LEU A C 1
ATOM 736 O O . LEU A 1 95 ? 8.949 3.849 -13.292 1.00 88.88 95 LEU A O 1
ATOM 740 N N . GLN A 1 96 ? 9.065 1.894 -12.182 1.00 87.31 96 GLN A N 1
ATOM 741 C CA . GLN A 1 96 ? 9.258 1.051 -13.355 1.00 87.31 96 GLN A CA 1
ATOM 742 C C . GLN A 1 96 ? 8.048 1.135 -14.282 1.00 87.31 96 GLN A C 1
ATOM 744 O O . GLN A 1 96 ? 8.221 1.422 -15.462 1.00 87.31 96 GLN A O 1
ATOM 749 N N . LEU A 1 97 ? 6.833 0.973 -13.750 1.00 87.12 97 LEU A N 1
ATOM 750 C CA . LEU A 1 97 ? 5.616 1.036 -14.557 1.00 87.12 97 LEU A CA 1
ATOM 751 C C . LEU A 1 97 ? 5.456 2.403 -15.238 1.00 87.12 97 LEU A C 1
ATOM 753 O O . LEU A 1 97 ? 5.179 2.468 -16.434 1.00 87.12 97 LEU A O 1
ATOM 757 N N . ALA A 1 98 ? 5.693 3.495 -14.504 1.00 88.94 98 ALA A N 1
ATOM 758 C CA . ALA A 1 98 ? 5.640 4.844 -15.059 1.00 88.94 98 ALA A CA 1
ATOM 759 C C . ALA A 1 98 ? 6.669 5.038 -16.180 1.00 88.94 98 ALA A C 1
ATOM 761 O O . ALA A 1 98 ? 6.335 5.582 -17.231 1.00 88.94 98 ALA A O 1
ATOM 762 N N . ARG A 1 99 ? 7.904 4.562 -15.983 1.00 88.62 99 ARG A N 1
ATOM 763 C CA . ARG A 1 99 ? 8.961 4.645 -16.995 1.00 88.62 99 ARG A CA 1
ATOM 764 C C . ARG A 1 99 ? 8.623 3.824 -18.238 1.00 88.62 99 ARG A C 1
ATOM 766 O O . ARG A 1 99 ? 8.733 4.349 -19.340 1.00 88.62 99 ARG A O 1
ATOM 773 N N . THR A 1 100 ? 8.154 2.588 -18.073 1.00 86.94 100 THR A N 1
ATOM 774 C CA . THR A 1 100 ? 7.749 1.723 -19.189 1.00 86.94 100 THR A CA 1
ATOM 775 C C . THR A 1 100 ? 6.623 2.359 -20.006 1.00 86.94 100 THR A C 1
ATOM 777 O O . THR A 1 100 ? 6.729 2.436 -21.224 1.00 86.94 100 THR A O 1
ATOM 780 N N . LEU A 1 101 ? 5.577 2.878 -19.356 1.00 87.56 101 LEU A N 1
ATOM 781 C CA . LEU A 1 101 ? 4.458 3.535 -20.049 1.00 87.56 101 LEU A CA 1
ATOM 782 C C . LEU A 1 101 ? 4.855 4.860 -20.715 1.00 87.56 101 LEU A C 1
ATOM 784 O O . LEU A 1 101 ? 4.234 5.291 -21.693 1.00 87.56 101 LEU A O 1
ATOM 788 N N . TRP A 1 102 ? 5.869 5.536 -20.177 1.00 90.81 102 TRP A N 1
ATOM 789 C CA . TRP A 1 102 ? 6.413 6.747 -20.775 1.00 90.81 102 TRP A CA 1
ATOM 790 C C . TRP A 1 102 ? 7.223 6.438 -22.041 1.00 90.81 102 TRP A C 1
ATOM 792 O O . TRP A 1 102 ? 7.036 7.100 -23.064 1.00 90.81 102 TRP A O 1
ATOM 802 N N . GLU A 1 103 ? 8.084 5.420 -21.981 1.00 90.56 103 GLU A N 1
ATOM 803 C CA . GLU A 1 103 ? 9.009 5.038 -23.054 1.00 90.56 103 GLU A CA 1
ATOM 804 C C . GLU A 1 103 ? 8.333 4.243 -24.190 1.00 90.56 103 GLU A C 1
ATOM 806 O O . GLU A 1 103 ? 8.733 4.403 -25.344 1.00 90.56 103 GLU A O 1
ATOM 811 N N . ASP A 1 104 ? 7.288 3.453 -23.909 1.00 89.88 104 ASP A N 1
ATOM 812 C CA . ASP A 1 104 ? 6.573 2.645 -24.908 1.00 89.88 104 ASP A CA 1
ATOM 813 C C . ASP A 1 104 ? 5.207 3.264 -25.296 1.00 89.88 104 ASP A C 1
ATOM 815 O O . ASP A 1 104 ? 4.231 3.177 -24.540 1.00 89.88 104 ASP A O 1
ATOM 819 N N . PRO A 1 105 ? 5.091 3.900 -26.481 1.00 89.94 105 PRO A N 1
ATOM 820 C CA . PRO A 1 105 ? 3.837 4.495 -26.931 1.00 89.94 105 PRO A CA 1
ATOM 821 C C . PRO A 1 105 ? 2.769 3.469 -27.327 1.00 89.94 105 PRO A C 1
ATO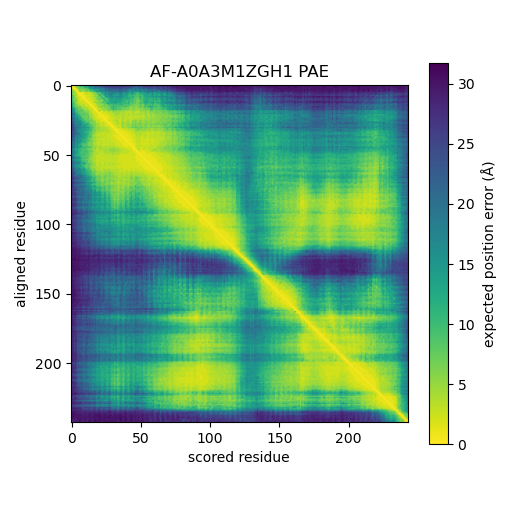M 823 O O . PRO A 1 105 ? 1.589 3.814 -27.276 1.00 89.94 105 PRO A O 1
ATOM 826 N N . VAL A 1 106 ? 3.157 2.253 -27.726 1.00 88.44 106 VAL A N 1
ATOM 827 C CA . VAL A 1 106 ? 2.218 1.200 -28.141 1.00 88.44 106 VAL A CA 1
ATOM 828 C C . VAL A 1 106 ? 1.544 0.627 -26.906 1.00 88.44 106 VAL A C 1
ATOM 830 O O . VAL A 1 106 ? 0.321 0.649 -26.817 1.00 88.44 106 VAL A O 1
ATOM 833 N N . LEU A 1 107 ? 2.336 0.252 -25.898 1.00 86.00 107 LEU A N 1
ATOM 834 C CA . LEU A 1 107 ? 1.804 -0.233 -24.625 1.00 86.00 107 LEU A CA 1
ATOM 835 C C . LEU A 1 107 ? 0.887 0.800 -23.958 1.00 86.00 107 LEU A C 1
ATOM 837 O O . LEU A 1 107 ? -0.152 0.458 -23.396 1.00 86.00 107 LEU A O 1
ATOM 841 N N . ARG A 1 108 ? 1.252 2.085 -24.037 1.00 88.81 108 ARG A N 1
ATOM 842 C CA . ARG A 1 108 ? 0.403 3.170 -23.540 1.00 88.81 108 ARG A CA 1
ATOM 843 C C . ARG A 1 108 ? -0.930 3.246 -24.289 1.00 88.81 108 ARG A C 1
ATOM 845 O O . ARG A 1 108 ? -1.947 3.480 -23.644 1.00 88.81 108 ARG A O 1
ATOM 852 N N . ALA A 1 109 ? -0.937 3.077 -25.611 1.00 87.62 109 ALA A N 1
ATOM 853 C CA . ALA A 1 109 ? -2.165 3.095 -26.405 1.00 87.62 109 ALA A CA 1
ATOM 854 C C . ALA A 1 109 ? -3.080 1.907 -26.065 1.00 87.62 109 ALA A C 1
ATOM 856 O O . ALA A 1 109 ? -4.272 2.114 -25.840 1.00 87.62 109 ALA A O 1
ATOM 857 N N . ASP A 1 110 ? -2.517 0.704 -25.935 1.00 85.25 110 ASP A N 1
ATOM 858 C CA . ASP A 1 110 ? -3.262 -0.502 -25.552 1.00 85.25 110 ASP A CA 1
ATOM 859 C C . ASP A 1 110 ? -3.872 -0.362 -24.146 1.00 85.25 110 ASP A C 1
ATOM 861 O O . ASP A 1 110 ? -5.032 -0.712 -23.922 1.00 85.25 110 ASP A O 1
ATOM 865 N N . LEU A 1 111 ? -3.126 0.223 -23.198 1.00 84.19 111 LEU A N 1
ATOM 866 C CA . LEU A 1 111 ? -3.627 0.491 -21.849 1.00 84.19 111 LEU A CA 1
ATOM 867 C C . LEU A 1 111 ? -4.760 1.527 -21.842 1.00 84.19 111 LEU A C 1
ATOM 869 O O . LEU A 1 111 ? -5.739 1.353 -21.118 1.00 84.19 111 LEU A O 1
ATOM 873 N N . VAL A 1 112 ? -4.651 2.593 -22.643 1.00 86.88 112 VAL A N 1
ATOM 874 C CA . VAL A 1 112 ? -5.727 3.589 -22.796 1.00 86.88 112 VAL A CA 1
ATOM 875 C C . VAL A 1 112 ? -6.980 2.935 -23.375 1.00 86.88 112 VAL A C 1
ATOM 877 O O . VAL A 1 112 ? -8.067 3.142 -22.845 1.00 86.88 112 VAL A O 1
ATOM 880 N N . GLN A 1 113 ? -6.837 2.086 -24.395 1.00 84.25 113 GLN A N 1
ATOM 881 C CA . GLN A 1 113 ? -7.962 1.360 -24.981 1.00 84.25 113 GLN A CA 1
ATOM 882 C C . GLN A 1 113 ? -8.644 0.431 -23.964 1.00 84.25 113 GLN A C 1
ATOM 884 O O . GLN A 1 113 ? -9.873 0.366 -23.914 1.00 84.25 113 GLN A O 1
ATOM 889 N N . ALA A 1 114 ? -7.866 -0.271 -23.135 1.00 80.88 114 ALA A N 1
ATOM 890 C CA . ALA A 1 114 ? -8.408 -1.092 -22.054 1.00 80.88 114 ALA A CA 1
ATOM 891 C C . ALA A 1 114 ? -9.150 -0.240 -21.004 1.00 80.88 114 ALA A C 1
ATOM 893 O O . ALA A 1 114 ? -10.230 -0.616 -20.551 1.00 80.88 114 ALA A O 1
ATOM 894 N N . ALA A 1 115 ? -8.618 0.936 -20.655 1.00 79.31 115 ALA A N 1
ATOM 895 C CA . ALA A 1 115 ? -9.259 1.859 -19.717 1.00 79.31 115 ALA A CA 1
ATOM 896 C C . ALA A 1 115 ? -10.579 2.446 -20.261 1.00 79.31 115 ALA A C 1
ATOM 898 O O . ALA A 1 115 ? -11.555 2.539 -19.521 1.00 79.31 115 ALA A O 1
ATOM 899 N N . GLU A 1 116 ? -10.659 2.769 -21.556 1.00 80.50 116 GLU A N 1
ATOM 900 C CA . GLU A 1 116 ? -11.896 3.245 -22.203 1.00 80.50 116 GLU A CA 1
ATOM 901 C C . GLU A 1 116 ? -13.022 2.196 -22.192 1.00 80.50 116 GLU A C 1
ATOM 903 O O . GLU A 1 116 ? -14.207 2.544 -22.165 1.00 80.50 116 GLU A O 1
ATOM 908 N N . GLN A 1 117 ? -12.670 0.907 -22.210 1.00 74.00 117 GLN A N 1
ATOM 909 C CA . GLN A 1 117 ? -13.631 -0.188 -22.042 1.00 74.00 117 GLN A CA 1
ATOM 910 C C . GLN A 1 117 ? -14.115 -0.291 -20.590 1.00 74.00 117 GLN A C 1
ATOM 912 O O . GLN A 1 117 ? -15.289 -0.578 -20.358 1.00 74.00 117 GLN A O 1
ATOM 917 N N . PHE A 1 118 ? -13.237 -0.007 -19.625 1.00 68.50 118 PHE A N 1
ATOM 918 C CA . PHE A 1 118 ? -13.569 -0.012 -18.202 1.00 68.50 118 PHE A CA 1
ATOM 919 C C . PHE A 1 118 ? -14.482 1.153 -17.802 1.00 68.50 118 PHE A C 1
ATOM 921 O O . PHE A 1 118 ? -15.451 0.927 -17.084 1.00 68.50 118 PHE A O 1
ATOM 928 N N . ASP A 1 119 ? -14.251 2.374 -18.296 1.00 65.88 119 ASP A N 1
ATOM 929 C CA . ASP A 1 119 ? -15.105 3.539 -17.990 1.00 65.88 119 ASP A CA 1
ATOM 930 C C . ASP A 1 119 ? -16.569 3.321 -18.415 1.00 65.88 119 ASP A C 1
ATOM 932 O O . ASP A 1 119 ? -17.497 3.767 -17.739 1.00 65.88 119 ASP A O 1
ATOM 936 N N . GLN A 1 120 ? -16.798 2.574 -19.499 1.00 58.62 120 GLN A N 1
ATOM 937 C CA . GLN A 1 120 ? -18.145 2.193 -19.940 1.00 58.62 120 GLN A CA 1
ATOM 938 C C . GLN A 1 120 ? -18.824 1.193 -18.991 1.00 58.62 120 GLN A C 1
ATOM 940 O O . GLN A 1 120 ? -20.052 1.144 -18.935 1.00 58.62 120 GLN A O 1
ATOM 945 N N . GLN A 1 121 ? -18.037 0.417 -18.242 1.00 54.38 121 GLN A N 1
ATOM 946 C CA . GLN A 1 121 ? -18.501 -0.567 -17.265 1.00 54.38 121 GLN A CA 1
ATOM 947 C C . GLN A 1 121 ? -18.676 0.062 -15.872 1.00 54.38 121 GLN A C 1
ATOM 949 O O . GLN A 1 121 ? -19.724 -0.100 -15.260 1.00 54.38 121 GLN A O 1
ATOM 954 N N . ALA A 1 122 ? -17.720 0.877 -15.418 1.00 54.81 122 ALA A N 1
ATOM 955 C CA . ALA A 1 122 ? -17.763 1.573 -14.130 1.00 54.81 122 ALA A CA 1
ATOM 956 C C . ALA A 1 122 ? -18.846 2.668 -14.058 1.00 54.81 122 ALA A C 1
ATOM 958 O O . ALA A 1 122 ? -19.391 2.937 -12.983 1.00 54.81 122 ALA A O 1
ATOM 959 N N . ALA A 1 123 ? -19.226 3.267 -15.195 1.00 43.31 123 ALA A N 1
ATOM 960 C CA . ALA A 1 123 ? -20.362 4.191 -15.271 1.00 43.31 123 ALA A CA 1
ATOM 961 C C . ALA A 1 123 ? -21.711 3.539 -14.892 1.00 43.31 123 ALA A C 1
ATOM 963 O O . ALA A 1 123 ? -22.673 4.257 -14.619 1.00 43.31 123 ALA A O 1
ATOM 964 N N . LEU A 1 124 ? -21.790 2.203 -14.851 1.00 41.97 124 LEU A N 1
ATOM 965 C CA . LEU A 1 124 ? -22.981 1.461 -14.428 1.00 41.97 124 LEU A CA 1
ATOM 966 C C . LEU A 1 124 ? -23.026 1.214 -12.906 1.00 41.97 124 LEU A C 1
ATOM 968 O O . LEU A 1 124 ? -24.115 1.017 -12.374 1.00 41.97 124 LEU A O 1
ATOM 972 N N . ASP A 1 125 ? -21.890 1.323 -12.203 1.00 42.81 125 ASP A N 1
ATOM 973 C CA . ASP A 1 125 ? -21.727 0.901 -10.798 1.00 42.81 125 ASP A CA 1
ATOM 974 C C . ASP A 1 125 ? -21.549 2.067 -9.803 1.00 42.81 125 ASP A C 1
ATOM 976 O O . ASP A 1 125 ? -21.233 1.866 -8.628 1.00 42.81 125 ASP A O 1
ATOM 980 N N . THR A 1 126 ? -21.762 3.319 -10.233 1.00 37.25 126 THR A N 1
ATOM 981 C CA . THR A 1 126 ? -21.615 4.505 -9.364 1.00 37.25 126 THR A CA 1
ATOM 982 C C . THR A 1 126 ? -22.786 4.626 -8.375 1.00 37.25 126 THR A C 1
ATOM 984 O O . THR A 1 126 ? -23.625 5.521 -8.470 1.00 37.25 126 THR A O 1
ATOM 987 N N . THR A 1 127 ? -22.895 3.705 -7.417 1.00 36.81 127 THR A N 1
ATOM 988 C CA . THR A 1 127 ? -23.742 3.843 -6.222 1.00 36.81 127 THR A CA 1
ATOM 989 C C . THR A 1 127 ? -23.192 3.036 -5.042 1.00 36.81 127 THR A C 1
ATOM 991 O O . THR A 1 127 ? -23.939 2.322 -4.390 1.00 36.81 127 THR A O 1
ATOM 994 N N . THR A 1 128 ? -21.902 3.154 -4.717 1.00 38.81 128 THR A N 1
ATOM 995 C CA . THR A 1 128 ? -21.431 2.763 -3.376 1.00 38.81 128 THR A CA 1
ATOM 996 C C . THR A 1 128 ? -20.446 3.796 -2.855 1.00 38.81 128 THR A C 1
ATOM 998 O O . THR A 1 128 ? -19.261 3.804 -3.175 1.00 38.81 128 THR A O 1
ATOM 1001 N N . ASP A 1 129 ? -20.998 4.727 -2.086 1.00 36.50 129 ASP A N 1
ATOM 1002 C CA . ASP A 1 129 ? -20.277 5.730 -1.321 1.00 36.50 129 ASP A CA 1
ATOM 1003 C C . ASP A 1 129 ? -19.444 5.008 -0.250 1.00 36.50 129 ASP A C 1
ATOM 1005 O O . ASP A 1 129 ? -19.990 4.337 0.630 1.00 36.50 129 ASP A O 1
ATOM 1009 N N . ALA A 1 130 ? -18.117 5.105 -0.337 1.00 38.56 130 ALA A N 1
ATOM 1010 C CA . ALA A 1 130 ? -17.189 4.561 0.648 1.00 38.56 130 ALA A CA 1
ATOM 1011 C C . ALA A 1 130 ? -17.198 5.434 1.916 1.00 38.56 130 ALA A C 1
ATOM 1013 O O . ALA A 1 130 ? -16.197 6.040 2.291 1.00 38.56 130 ALA A O 1
ATOM 1014 N N . THR A 1 131 ? -18.347 5.502 2.588 1.00 33.56 131 THR A N 1
ATOM 1015 C CA . THR A 1 131 ? -18.439 5.973 3.966 1.00 33.56 131 THR A CA 1
ATOM 1016 C C . THR A 1 131 ? -18.457 4.751 4.869 1.00 33.56 131 THR A C 1
ATOM 1018 O O . THR A 1 131 ? -19.480 4.091 5.058 1.00 33.56 131 THR A O 1
ATOM 1021 N N . THR A 1 132 ? -17.290 4.442 5.428 1.00 37.91 132 THR A N 1
ATOM 1022 C CA . THR A 1 132 ? -17.090 3.431 6.465 1.00 37.91 132 THR A CA 1
ATOM 1023 C C . THR A 1 132 ? -17.962 3.772 7.672 1.00 37.91 132 THR A C 1
ATOM 1025 O O . THR A 1 132 ? -17.574 4.533 8.558 1.00 37.91 132 THR A O 1
ATOM 1028 N N . THR A 1 133 ? -19.173 3.223 7.700 1.00 37.00 133 THR A N 1
ATOM 1029 C CA . THR A 1 133 ? -20.057 3.304 8.860 1.00 37.00 133 THR A CA 1
ATOM 1030 C C . THR A 1 133 ? -19.580 2.237 9.854 1.00 37.00 133 THR A C 1
ATOM 1032 O O . THR A 1 133 ? -19.465 1.078 9.458 1.00 37.00 133 THR A O 1
ATOM 1035 N N . PRO A 1 134 ? -19.277 2.547 11.131 1.00 45.09 134 PRO A N 1
ATOM 1036 C CA . PRO A 1 134 ? -18.619 1.600 12.047 1.00 45.09 134 PRO A CA 1
ATOM 1037 C C . PRO A 1 134 ? -19.474 0.406 12.509 1.00 45.09 134 PRO A C 1
ATOM 1039 O O . PRO A 1 134 ? -19.121 -0.232 13.496 1.00 45.09 134 PRO A O 1
ATOM 1042 N N . ASN A 1 135 ? -20.611 0.124 11.866 1.00 48.50 135 ASN A N 1
ATOM 1043 C CA . ASN A 1 135 ? -21.619 -0.796 12.392 1.00 48.50 135 ASN A CA 1
ATOM 1044 C C . ASN A 1 135 ? -22.210 -1.754 11.344 1.00 48.50 135 ASN A C 1
ATOM 1046 O O . ASN A 1 135 ? -23.348 -2.193 11.487 1.00 48.50 135 ASN A O 1
ATOM 1050 N N . SER A 1 136 ? -21.451 -2.071 10.296 1.00 50.62 136 SER A N 1
ATOM 1051 C CA . SER A 1 136 ? -21.797 -3.153 9.371 1.00 50.62 136 SER A CA 1
ATOM 1052 C C . SER A 1 136 ? -21.384 -4.493 9.971 1.00 50.62 136 SER A C 1
ATOM 1054 O O . SER A 1 136 ? -20.297 -4.637 10.540 1.00 50.62 136 SER A O 1
ATOM 1056 N N . SER A 1 137 ? -22.273 -5.477 9.884 1.00 56.75 137 SER A N 1
ATOM 1057 C CA . SER A 1 137 ? -22.003 -6.820 10.396 1.00 56.75 137 SER A CA 1
ATOM 1058 C C . SER A 1 137 ? -20.836 -7.460 9.628 1.00 56.75 137 SER A C 1
ATOM 1060 O O . SER A 1 137 ? -20.611 -7.157 8.458 1.00 56.75 137 SER A O 1
ATOM 1062 N N . THR A 1 138 ? -20.067 -8.352 10.270 1.00 55.69 138 THR A N 1
ATOM 1063 C CA . THR A 1 138 ? -18.897 -9.018 9.654 1.00 55.69 138 THR A CA 1
ATOM 1064 C C . THR A 1 138 ? -19.226 -9.655 8.297 1.00 55.69 138 THR A C 1
ATOM 1066 O O . THR A 1 138 ? -18.365 -9.715 7.429 1.00 55.69 138 THR A O 1
ATOM 1069 N N . THR A 1 139 ? -20.475 -10.074 8.096 1.00 59.06 139 THR A N 1
ATOM 1070 C CA . THR A 1 139 ? -20.984 -10.670 6.858 1.00 59.06 139 THR A CA 1
ATOM 1071 C C . THR A 1 139 ? -21.037 -9.683 5.687 1.00 59.06 139 THR A C 1
ATOM 1073 O O . THR A 1 139 ? -20.565 -10.015 4.608 1.00 59.06 139 THR A O 1
ATOM 1076 N N . GLU A 1 140 ? -21.514 -8.454 5.900 1.00 66.06 140 GLU A N 1
ATOM 1077 C CA . GLU A 1 140 ? -21.663 -7.440 4.838 1.00 66.06 140 GLU A CA 1
ATOM 1078 C C . GLU A 1 140 ? -20.302 -6.944 4.326 1.00 66.06 140 GLU A C 1
ATOM 1080 O O . GLU A 1 140 ? -20.123 -6.701 3.136 1.00 66.06 140 GLU A O 1
ATOM 1085 N N . ILE A 1 141 ? -19.307 -6.852 5.217 1.00 60.88 141 ILE A N 1
ATOM 1086 C CA . ILE A 1 141 ? -17.928 -6.495 4.845 1.00 60.88 141 ILE A CA 1
ATOM 1087 C C . ILE A 1 141 ? -17.276 -7.628 4.037 1.00 60.88 141 ILE A C 1
ATOM 1089 O O . ILE A 1 141 ? -16.491 -7.359 3.130 1.00 60.88 141 ILE A O 1
ATOM 1093 N N . LEU A 1 142 ? -17.583 -8.892 4.359 1.00 59.41 142 LEU A N 1
ATOM 1094 C CA . LEU A 1 142 ? -17.055 -10.042 3.622 1.00 59.41 142 LEU A CA 1
ATOM 1095 C C . LEU A 1 142 ? -17.663 -10.165 2.220 1.00 59.41 142 LEU A C 1
ATOM 1097 O O . LEU A 1 142 ? -16.927 -10.492 1.293 1.00 59.41 142 LEU A O 1
ATOM 1101 N N . GLU A 1 143 ? -18.962 -9.903 2.071 1.00 68.19 143 GLU A N 1
ATOM 1102 C CA . GLU A 1 143 ? -19.655 -9.939 0.776 1.00 68.19 143 GLU A CA 1
ATOM 1103 C C . GLU A 1 143 ? -19.163 -8.812 -0.144 1.00 68.19 143 GLU A C 1
ATOM 1105 O O . GLU A 1 143 ? -18.711 -9.089 -1.253 1.00 68.19 143 GLU A O 1
ATOM 1110 N N . ALA A 1 144 ? -19.091 -7.572 0.353 1.00 66.44 144 ALA A N 1
ATOM 1111 C CA . ALA A 1 144 ? -18.544 -6.453 -0.419 1.00 66.44 144 ALA A CA 1
ATOM 1112 C C . ALA A 1 144 ? -17.074 -6.685 -0.829 1.00 66.44 144 ALA A C 1
ATOM 1114 O O . ALA A 1 144 ? -16.695 -6.467 -1.977 1.00 66.44 144 ALA A O 1
ATOM 1115 N N . ALA A 1 145 ? -16.244 -7.215 0.080 1.00 66.31 145 ALA A N 1
ATOM 1116 C CA . ALA A 1 145 ? -14.855 -7.548 -0.237 1.00 66.31 145 ALA A CA 1
ATOM 1117 C C . ALA A 1 145 ? -14.724 -8.702 -1.251 1.00 66.31 145 ALA A C 1
ATOM 1119 O O . ALA A 1 145 ? -13.717 -8.786 -1.959 1.00 66.31 145 ALA A O 1
ATOM 1120 N N . GLN A 1 146 ? -15.699 -9.616 -1.315 1.00 70.50 146 GLN A N 1
ATOM 1121 C CA . GLN A 1 146 ? -15.728 -10.691 -2.307 1.00 70.50 146 GLN A CA 1
ATOM 1122 C C . GLN A 1 146 ? -16.071 -10.166 -3.699 1.00 70.50 146 GLN A C 1
ATOM 1124 O O . GLN A 1 146 ? -15.370 -10.540 -4.644 1.00 70.50 146 GLN A O 1
ATOM 1129 N N . ASP A 1 147 ? -17.065 -9.286 -3.804 1.00 70.75 147 ASP A N 1
ATOM 1130 C CA . ASP A 1 147 ? -17.488 -8.676 -5.067 1.00 70.75 147 ASP A CA 1
ATOM 1131 C C . ASP A 1 147 ? -16.361 -7.826 -5.675 1.00 70.75 147 ASP A C 1
ATOM 1133 O O . ASP A 1 147 ? -15.969 -8.041 -6.832 1.00 70.75 147 ASP A O 1
ATOM 1137 N N . ASP A 1 148 ? -15.724 -6.983 -4.854 1.00 69.81 148 ASP A N 1
ATOM 1138 C CA . ASP A 1 148 ? -14.538 -6.207 -5.232 1.00 69.81 148 ASP A CA 1
ATOM 1139 C C . ASP A 1 148 ? -13.384 -7.117 -5.682 1.00 69.81 148 ASP A C 1
ATOM 1141 O O . ASP A 1 148 ? -12.704 -6.854 -6.680 1.00 69.81 148 ASP A O 1
ATOM 1145 N N . ALA A 1 149 ? -13.164 -8.238 -4.984 1.00 70.38 149 ALA A N 1
ATOM 1146 C CA . ALA A 1 149 ? -12.118 -9.192 -5.341 1.00 70.38 149 ALA A CA 1
ATOM 1147 C C . ALA A 1 149 ? -12.406 -9.921 -6.664 1.00 70.38 149 ALA A C 1
ATOM 1149 O O . ALA A 1 149 ? -11.465 -10.277 -7.378 1.00 70.38 149 ALA A O 1
ATOM 1150 N N . THR A 1 150 ? -13.667 -10.185 -7.014 1.00 73.38 150 THR A N 1
ATOM 1151 C CA . THR A 1 150 ? -14.029 -10.755 -8.323 1.00 73.38 150 THR A CA 1
ATOM 1152 C C . THR A 1 150 ? -13.873 -9.754 -9.458 1.00 73.38 150 THR A C 1
ATOM 1154 O O . THR A 1 150 ? -13.272 -10.112 -10.474 1.00 73.38 150 THR A O 1
ATOM 1157 N N . ALA A 1 151 ? -14.306 -8.506 -9.267 1.00 71.94 151 ALA A N 1
ATOM 1158 C CA . ALA A 1 151 ? -14.097 -7.440 -10.243 1.00 71.94 151 ALA A CA 1
ATOM 1159 C C . ALA A 1 151 ? -12.596 -7.216 -10.493 1.00 71.94 151 ALA A C 1
ATOM 1161 O O . ALA A 1 151 ? -12.137 -7.243 -11.636 1.00 71.94 151 ALA A O 1
ATOM 1162 N N . ALA A 1 152 ? -11.796 -7.140 -9.423 1.00 68.69 152 ALA A N 1
ATOM 1163 C CA . ALA A 1 152 ? -10.345 -7.010 -9.520 1.00 68.69 152 ALA A CA 1
ATOM 1164 C C . ALA A 1 152 ? -9.696 -8.177 -10.281 1.00 68.69 152 ALA A C 1
ATOM 1166 O O . ALA A 1 152 ? -8.792 -7.958 -11.085 1.00 68.69 152 ALA A O 1
ATOM 1167 N N . ARG A 1 153 ? -10.154 -9.421 -10.076 1.00 72.62 153 ARG A N 1
ATOM 1168 C CA . ARG A 1 153 ? -9.638 -10.585 -10.822 1.00 72.62 153 ARG A CA 1
ATOM 1169 C C . ARG A 1 153 ? -9.900 -10.472 -12.320 1.00 72.62 153 ARG A C 1
ATOM 1171 O O . ARG A 1 153 ? -9.009 -10.803 -13.098 1.00 72.62 153 ARG A O 1
ATOM 1178 N N . GLN A 1 154 ? -11.084 -10.013 -12.717 1.00 75.25 154 GLN A N 1
ATOM 1179 C CA . GLN A 1 154 ? -11.435 -9.843 -14.126 1.00 75.25 154 GLN A CA 1
ATOM 1180 C C . GLN A 1 154 ? -10.580 -8.752 -14.786 1.00 75.25 154 GLN A C 1
ATOM 1182 O O . GLN A 1 154 ? -10.037 -8.968 -15.869 1.00 75.25 154 GLN A O 1
ATOM 1187 N N . THR A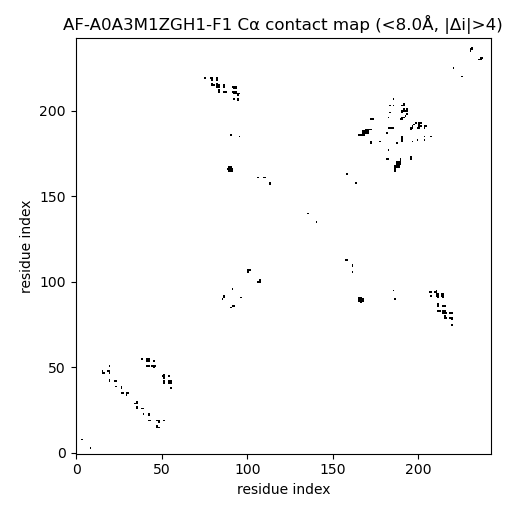 1 155 ? -10.364 -7.632 -14.095 1.00 69.62 155 THR A N 1
ATOM 1188 C CA . THR A 1 155 ? -9.478 -6.556 -14.562 1.00 69.62 155 THR A CA 1
ATOM 1189 C C . THR A 1 155 ? -8.028 -7.019 -14.664 1.00 69.62 155 THR A C 1
ATOM 1191 O O . THR A 1 155 ? -7.355 -6.770 -15.661 1.00 69.62 155 THR A O 1
ATOM 1194 N N . VAL A 1 156 ? -7.535 -7.747 -13.658 1.00 70.62 156 VAL A N 1
ATOM 1195 C CA . VAL A 1 156 ? -6.176 -8.302 -13.679 1.00 70.62 156 VAL A CA 1
ATOM 1196 C C . VAL A 1 156 ? -5.997 -9.254 -14.860 1.00 70.62 156 VAL A C 1
ATOM 1198 O O . VAL A 1 156 ? -4.951 -9.213 -15.493 1.00 70.62 156 VAL A O 1
ATOM 1201 N N . GLN A 1 157 ? -6.998 -10.065 -15.211 1.00 74.31 157 GLN A N 1
ATOM 1202 C CA . GLN A 1 157 ? -6.914 -10.943 -16.385 1.00 74.31 157 GLN A CA 1
ATOM 1203 C C . GLN A 1 157 ? -6.777 -10.158 -17.696 1.00 74.31 157 GLN A C 1
ATOM 1205 O O . GLN A 1 157 ? -5.909 -10.489 -18.498 1.00 74.31 157 GLN A O 1
ATOM 1210 N N . GLN A 1 158 ? -7.548 -9.084 -17.876 1.00 75.06 158 GLN A N 1
ATOM 1211 C CA . GLN A 1 158 ? -7.427 -8.211 -19.052 1.00 75.06 158 GLN A CA 1
ATOM 1212 C C . GLN A 1 158 ? -6.048 -7.542 -19.125 1.00 75.06 158 GLN A C 1
ATOM 1214 O O . GLN A 1 158 ? -5.438 -7.482 -20.186 1.00 75.06 158 GLN A O 1
ATOM 1219 N N . ILE A 1 159 ? -5.520 -7.086 -17.986 1.00 72.06 159 ILE A N 1
ATOM 1220 C CA . ILE A 1 159 ? -4.197 -6.453 -17.900 1.00 72.06 159 ILE A CA 1
ATOM 1221 C C . ILE A 1 159 ? -3.058 -7.463 -18.128 1.00 72.06 159 ILE A C 1
ATOM 1223 O O . ILE A 1 159 ? -2.024 -7.115 -18.696 1.00 72.06 159 ILE A O 1
ATOM 1227 N N . LEU A 1 160 ? -3.215 -8.718 -17.701 1.00 71.06 160 LEU A N 1
ATOM 1228 C CA . LEU A 1 160 ? -2.218 -9.764 -17.945 1.00 71.06 160 LEU A CA 1
ATOM 1229 C C . LEU A 1 160 ? -2.088 -10.094 -19.439 1.00 71.06 160 LEU A C 1
ATOM 1231 O O . LEU A 1 160 ? -0.975 -10.366 -19.898 1.00 71.06 160 LEU A O 1
ATOM 1235 N N . ASP A 1 161 ? -3.175 -9.992 -20.207 1.00 78.06 161 ASP A N 1
ATOM 1236 C CA . ASP A 1 161 ? -3.139 -10.152 -21.666 1.00 78.06 161 ASP A CA 1
ATOM 1237 C C . ASP A 1 161 ? -2.319 -9.050 -22.363 1.00 78.06 161 ASP A C 1
ATOM 1239 O O . ASP A 1 161 ? -1.732 -9.304 -23.418 1.00 78.06 161 ASP A O 1
ATOM 1243 N N . LEU A 1 162 ? -2.161 -7.873 -21.736 1.00 73.44 162 LEU A N 1
ATOM 1244 C CA . LEU A 1 162 ? -1.312 -6.774 -22.228 1.00 73.44 162 LEU A CA 1
ATOM 1245 C C . LEU A 1 162 ? 0.201 -7.049 -22.080 1.00 73.44 162 LEU A C 1
ATOM 1247 O O . LEU A 1 162 ? 1.013 -6.199 -22.440 1.00 73.44 162 LEU A O 1
ATOM 1251 N N . ARG A 1 163 ? 0.610 -8.227 -21.576 1.00 71.06 163 ARG A N 1
ATOM 1252 C CA . ARG A 1 163 ? 2.024 -8.635 -21.413 1.00 71.06 163 ARG A CA 1
ATOM 1253 C C . ARG A 1 163 ? 2.883 -7.571 -20.724 1.00 71.06 163 ARG A C 1
ATOM 1255 O O . ARG A 1 163 ? 3.998 -7.278 -21.161 1.00 71.06 163 ARG A O 1
ATOM 1262 N N . LEU A 1 164 ? 2.378 -7.004 -19.629 1.00 76.44 164 LEU A N 1
ATOM 1263 C CA . LEU A 1 164 ? 3.162 -6.066 -18.834 1.00 76.44 164 LEU A CA 1
ATOM 1264 C C . LEU A 1 164 ? 4.483 -6.710 -18.372 1.00 76.44 164 LEU A C 1
ATOM 1266 O O . LEU A 1 164 ? 4.497 -7.893 -18.015 1.00 76.44 164 LEU A O 1
ATOM 1270 N N . PRO A 1 165 ? 5.586 -5.943 -18.327 1.00 70.56 165 PRO A N 1
ATOM 1271 C CA . PRO A 1 165 ? 6.850 -6.402 -17.769 1.00 70.56 165 PRO A CA 1
ATOM 1272 C C . PRO A 1 165 ? 6.744 -6.482 -16.241 1.00 70.56 165 PRO A C 1
ATOM 1274 O O . PRO A 1 165 ? 7.176 -5.592 -15.512 1.00 70.56 165 PRO A O 1
ATOM 1277 N N . ILE A 1 166 ? 6.129 -7.561 -15.768 1.00 83.56 166 ILE A N 1
ATOM 1278 C CA . ILE A 1 166 ? 6.009 -7.923 -14.357 1.00 83.56 166 ILE A CA 1
ATOM 1279 C C . ILE A 1 166 ? 6.847 -9.169 -14.067 1.00 83.56 166 ILE A C 1
ATOM 1281 O O . ILE A 1 166 ? 7.143 -9.969 -14.955 1.00 83.56 166 ILE A O 1
ATOM 1285 N N . GLY A 1 167 ? 7.192 -9.364 -12.800 1.00 85.25 167 GLY A N 1
ATOM 1286 C CA . GLY A 1 167 ? 7.927 -10.532 -12.334 1.00 85.25 167 GLY A CA 1
ATOM 1287 C C . GLY A 1 167 ? 9.436 -10.331 -12.244 1.00 85.25 167 GLY A C 1
ATOM 1288 O O . GLY A 1 167 ? 10.033 -9.430 -12.835 1.00 85.25 167 GLY A O 1
ATOM 1289 N N . TRP A 1 168 ? 10.057 -11.173 -11.425 1.00 89.25 168 TRP A N 1
ATOM 1290 C CA . TRP A 1 168 ? 11.498 -11.175 -11.219 1.00 89.25 168 TRP A CA 1
ATOM 1291 C C . TRP A 1 168 ? 12.208 -11.878 -12.364 1.00 89.25 168 TRP A C 1
ATOM 1293 O O . TRP A 1 168 ? 11.867 -13.005 -12.727 1.00 89.25 168 TRP A O 1
ATOM 1303 N N . ARG A 1 169 ? 13.249 -11.234 -12.883 1.00 86.75 169 ARG A N 1
ATOM 1304 C CA . ARG A 1 169 ? 14.182 -11.850 -13.818 1.00 86.75 169 ARG A CA 1
ATOM 1305 C C . ARG A 1 169 ? 15.418 -12.309 -13.063 1.00 86.75 169 ARG A C 1
ATOM 1307 O O . ARG A 1 169 ? 15.932 -11.620 -12.183 1.00 86.75 169 ARG A O 1
ATOM 1314 N N . TRP A 1 170 ? 15.891 -13.487 -13.442 1.00 84.81 170 TRP A N 1
ATOM 1315 C CA . TRP A 1 170 ? 17.134 -14.066 -12.959 1.00 84.81 170 TRP A CA 1
ATOM 1316 C C . TRP A 1 170 ? 18.024 -14.319 -14.167 1.00 84.81 170 TRP A C 1
ATOM 1318 O O . TRP A 1 170 ? 17.998 -15.403 -14.744 1.00 84.81 170 TRP A O 1
ATOM 1328 N N . GLN A 1 171 ? 18.759 -13.296 -14.590 1.00 85.75 171 GLN A N 1
ATOM 1329 C CA . GLN A 1 171 ? 19.671 -13.397 -15.723 1.00 85.75 171 GLN A CA 1
ATOM 1330 C C . GLN A 1 171 ? 21.067 -12.967 -15.294 1.00 85.75 171 GLN A C 1
ATOM 1332 O O . GLN A 1 171 ? 21.223 -11.878 -14.748 1.00 85.75 171 GLN A O 1
ATOM 1337 N N . ASP A 1 172 ? 22.044 -13.836 -15.543 1.00 85.88 172 ASP A N 1
ATOM 1338 C CA . ASP A 1 172 ? 23.459 -13.557 -15.320 1.00 85.88 172 ASP A CA 1
ATOM 1339 C C . ASP A 1 172 ? 23.924 -12.425 -16.255 1.00 85.88 172 ASP A C 1
ATOM 1341 O O . ASP A 1 172 ? 23.532 -12.382 -17.424 1.00 85.88 172 ASP A O 1
ATOM 1345 N N . LEU A 1 173 ? 24.717 -11.493 -15.721 1.00 83.00 173 LEU A N 1
ATOM 1346 C CA . LEU A 1 173 ? 25.253 -10.335 -16.444 1.00 83.00 173 LEU A CA 1
ATOM 1347 C C . LEU A 1 173 ? 26.783 -10.338 -16.513 1.00 83.00 173 LEU A C 1
ATOM 1349 O O . LEU A 1 173 ? 27.367 -9.353 -16.957 1.00 83.00 173 LEU A O 1
ATOM 1353 N N . SER A 1 174 ? 27.446 -11.397 -16.052 1.00 83.06 174 SER A N 1
ATOM 1354 C CA . SER A 1 174 ? 28.912 -11.467 -16.018 1.00 83.06 174 SER A CA 1
ATOM 1355 C C . SER A 1 174 ? 29.554 -11.334 -17.404 1.00 83.06 174 SER A C 1
ATOM 1357 O O . SER A 1 174 ? 30.601 -10.704 -17.523 1.00 83.06 174 SER A O 1
ATOM 1359 N N . ASP A 1 175 ? 28.882 -11.831 -18.446 1.00 84.44 175 ASP A N 1
ATOM 1360 C CA . ASP A 1 175 ? 29.348 -11.775 -19.838 1.00 84.44 175 ASP A CA 1
ATOM 1361 C C . ASP A 1 175 ? 28.814 -10.561 -20.629 1.00 84.44 175 ASP A C 1
ATOM 1363 O O . ASP A 1 175 ? 29.094 -10.426 -21.823 1.00 84.44 175 ASP A O 1
ATOM 1367 N N . LEU A 1 176 ? 28.024 -9.680 -19.999 1.00 83.44 176 LEU A N 1
ATOM 1368 C CA . LEU A 1 176 ? 27.411 -8.530 -20.671 1.00 83.44 176 LEU A CA 1
ATOM 1369 C C . LEU A 1 176 ? 28.295 -7.274 -20.581 1.00 83.44 176 LEU A C 1
ATOM 1371 O O . LEU A 1 176 ? 28.795 -6.974 -19.492 1.00 83.44 176 LEU A O 1
ATOM 1375 N N . PRO A 1 177 ? 28.425 -6.496 -21.675 1.00 86.19 177 PRO A N 1
ATOM 1376 C CA . PRO A 1 177 ? 29.074 -5.185 -21.659 1.00 86.19 177 PRO A CA 1
ATOM 1377 C C . PRO A 1 177 ? 28.494 -4.246 -20.592 1.00 86.19 177 PRO A C 1
ATOM 1379 O O . PRO A 1 177 ? 27.306 -4.318 -20.277 1.00 86.19 177 PRO A O 1
ATOM 1382 N N . ASP A 1 178 ? 29.312 -3.336 -20.055 1.00 82.25 178 ASP A N 1
ATOM 1383 C CA . ASP A 1 178 ? 28.898 -2.393 -19.000 1.00 82.25 178 ASP A CA 1
ATOM 1384 C C . ASP A 1 178 ? 27.770 -1.438 -19.434 1.00 82.25 178 ASP A C 1
ATOM 1386 O O . ASP A 1 178 ? 27.013 -0.950 -18.594 1.00 82.25 178 ASP A O 1
ATOM 1390 N N . ASP A 1 179 ? 27.640 -1.178 -20.734 1.00 83.62 179 ASP A N 1
ATOM 1391 C CA . ASP A 1 179 ? 26.616 -0.330 -21.344 1.00 83.62 179 ASP A CA 1
ATOM 1392 C C . ASP A 1 179 ? 25.329 -1.082 -21.722 1.00 83.62 179 ASP A C 1
ATOM 1394 O O . ASP A 1 179 ? 24.387 -0.473 -22.234 1.00 83.62 179 ASP A O 1
ATOM 1398 N N . ASP A 1 180 ? 25.252 -2.389 -21.451 1.00 87.44 180 ASP A N 1
ATOM 1399 C CA . ASP A 1 180 ? 24.069 -3.180 -21.769 1.00 87.44 180 ASP A CA 1
ATOM 1400 C C . ASP A 1 180 ? 22.850 -2.706 -20.944 1.00 87.44 180 ASP A C 1
ATOM 1402 O O . ASP A 1 180 ? 22.925 -2.601 -19.709 1.00 87.44 180 ASP A O 1
ATOM 1406 N N . PRO A 1 181 ? 21.691 -2.444 -21.583 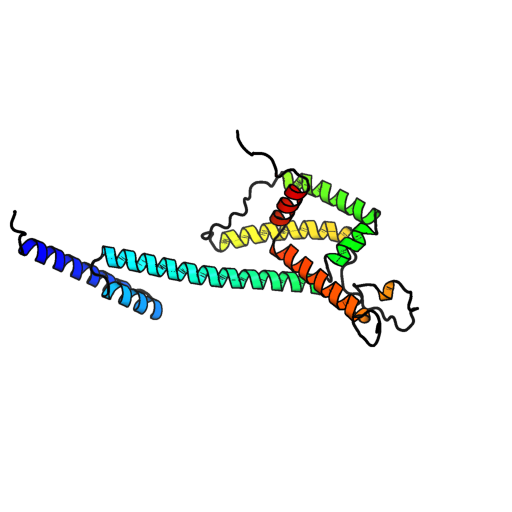1.00 84.00 181 PRO A N 1
ATOM 1407 C CA . PRO A 1 181 ? 20.492 -1.965 -20.895 1.00 84.00 181 PRO A CA 1
ATOM 1408 C C . PRO A 1 181 ? 20.022 -2.908 -19.779 1.00 84.00 181 PRO A C 1
ATOM 1410 O O . PRO A 1 181 ? 19.453 -2.438 -18.788 1.00 84.00 181 PRO A O 1
ATOM 1413 N N . LEU A 1 182 ? 20.311 -4.212 -19.876 1.00 85.19 182 LEU A N 1
ATOM 1414 C CA . LEU A 1 182 ? 19.975 -5.200 -18.850 1.00 85.19 182 LEU A CA 1
ATOM 1415 C C . LEU A 1 182 ? 20.684 -4.934 -17.517 1.00 85.19 182 LEU A C 1
ATOM 1417 O O . LEU A 1 182 ? 20.154 -5.333 -16.480 1.00 85.19 182 LEU A O 1
ATOM 1421 N N . ARG A 1 183 ? 21.818 -4.216 -17.494 1.00 85.75 183 ARG A N 1
ATOM 1422 C CA . ARG A 1 183 ? 22.502 -3.820 -16.244 1.00 85.75 183 ARG A CA 1
ATOM 1423 C C . ARG A 1 183 ? 21.764 -2.728 -15.472 1.00 85.75 183 ARG A C 1
ATOM 1425 O O . ARG A 1 183 ? 22.020 -2.532 -14.287 1.00 85.75 183 ARG A O 1
ATOM 1432 N N . THR A 1 184 ? 20.835 -2.031 -16.121 1.00 85.94 184 THR A N 1
ATOM 1433 C CA . THR A 1 184 ? 19.977 -1.005 -15.500 1.00 85.94 184 THR A CA 1
ATOM 1434 C C . THR A 1 184 ? 18.531 -1.465 -15.319 1.00 85.94 184 THR A C 1
ATOM 1436 O O . THR A 1 184 ? 17.683 -0.694 -14.871 1.00 85.94 184 THR A O 1
ATOM 1439 N N . ASP A 1 185 ? 18.243 -2.724 -15.654 1.00 87.12 185 ASP A N 1
ATOM 1440 C CA . ASP A 1 185 ? 16.917 -3.314 -15.531 1.00 87.12 185 ASP A CA 1
ATOM 1441 C C . ASP A 1 185 ? 16.576 -3.586 -14.055 1.00 87.12 185 ASP A C 1
ATOM 1443 O O . ASP A 1 185 ? 17.166 -4.453 -13.403 1.00 87.12 185 ASP A O 1
ATOM 1447 N N . ASN A 1 186 ? 15.586 -2.859 -13.533 1.00 85.94 186 ASN A N 1
ATOM 1448 C CA . ASN A 1 186 ? 15.087 -3.002 -12.161 1.00 85.94 186 ASN A CA 1
ATOM 1449 C C . ASN A 1 186 ? 14.324 -4.312 -11.918 1.00 85.94 186 ASN A C 1
ATOM 1451 O O . ASN A 1 186 ? 14.010 -4.631 -10.767 1.00 85.94 186 ASN A O 1
ATOM 1455 N N . SER A 1 187 ? 13.994 -5.063 -12.972 1.00 87.12 187 SER A N 1
ATOM 1456 C CA . SER A 1 187 ? 13.338 -6.361 -12.833 1.00 87.12 187 SER A CA 1
ATOM 1457 C C . SER A 1 187 ? 14.317 -7.505 -12.562 1.00 87.12 187 SER A C 1
ATOM 1459 O O . SER A 1 187 ? 13.899 -8.557 -12.071 1.00 87.12 187 SER A O 1
ATOM 1461 N N . ASN A 1 188 ? 15.612 -7.309 -12.833 1.00 89.12 188 ASN A N 1
ATOM 1462 C CA . ASN A 1 188 ? 16.628 -8.341 -12.670 1.00 89.12 188 ASN A CA 1
ATOM 1463 C C . ASN A 1 188 ? 17.273 -8.294 -11.279 1.00 89.12 188 ASN A C 1
ATOM 1465 O O . ASN A 1 188 ? 17.961 -7.336 -10.927 1.00 89.12 188 ASN A O 1
ATOM 1469 N N . LEU A 1 189 ? 17.104 -9.366 -10.500 1.00 88.31 189 LEU A N 1
ATOM 1470 C CA . LEU A 1 189 ? 17.623 -9.441 -9.130 1.00 88.31 189 LEU A CA 1
ATOM 1471 C C . LEU A 1 189 ? 19.148 -9.384 -9.059 1.00 88.31 189 LEU A C 1
ATOM 1473 O O . LEU A 1 189 ? 19.705 -8.873 -8.086 1.00 88.31 189 LEU A O 1
ATOM 1477 N N . TRP A 1 190 ? 19.823 -9.848 -10.109 1.00 88.25 190 TRP A N 1
ATOM 1478 C CA . TRP A 1 190 ? 21.278 -9.822 -10.194 1.00 88.25 190 TRP A CA 1
ATOM 1479 C C . TRP A 1 190 ? 21.863 -8.403 -10.154 1.00 88.25 190 TRP A C 1
ATOM 1481 O O . TRP A 1 190 ? 23.012 -8.234 -9.746 1.00 88.25 190 TRP A O 1
ATOM 1491 N N . ASN A 1 191 ? 21.089 -7.371 -10.509 1.00 88.50 191 ASN A N 1
ATOM 1492 C CA . ASN A 1 191 ? 21.552 -5.981 -10.499 1.00 88.50 191 ASN A CA 1
ATOM 1493 C C . ASN A 1 191 ? 21.679 -5.377 -9.094 1.00 88.50 191 ASN A C 1
ATOM 1495 O O . ASN A 1 191 ? 22.377 -4.380 -8.927 1.00 88.50 191 ASN A O 1
ATOM 1499 N N . PHE A 1 192 ? 21.059 -5.977 -8.074 1.00 88.62 192 PHE A N 1
ATOM 1500 C CA . PHE A 1 192 ? 21.114 -5.460 -6.701 1.00 88.62 192 PHE A CA 1
ATOM 1501 C C . PHE A 1 192 ? 22.317 -5.972 -5.900 1.00 88.62 192 PHE A C 1
ATOM 1503 O O . PHE A 1 192 ? 22.513 -5.556 -4.757 1.00 88.62 192 PHE A O 1
ATOM 1510 N N . PHE A 1 193 ? 23.138 -6.855 -6.476 1.00 89.19 193 PHE A N 1
ATOM 1511 C CA . PHE A 1 193 ? 24.319 -7.386 -5.804 1.00 89.19 193 PHE A CA 1
ATOM 1512 C C . PHE A 1 193 ? 25.568 -6.554 -6.132 1.00 89.19 193 PHE A C 1
ATOM 1514 O O . PHE A 1 193 ? 25.904 -6.386 -7.310 1.00 89.19 193 PHE A O 1
ATOM 1521 N N . PRO A 1 194 ? 26.326 -6.097 -5.115 1.00 84.44 194 PRO A N 1
ATOM 1522 C CA . PRO A 1 194 ? 27.489 -5.233 -5.319 1.00 84.44 194 PRO A CA 1
ATOM 1523 C C . PRO A 1 194 ? 28.613 -5.907 -6.115 1.00 84.44 194 PRO A C 1
ATOM 1525 O O . PRO A 1 194 ? 29.378 -5.221 -6.781 1.00 84.44 194 PRO A O 1
ATOM 1528 N N . GLY A 1 195 ? 28.709 -7.241 -6.074 1.00 83.88 195 GLY A N 1
ATOM 1529 C CA . GLY A 1 195 ? 29.696 -7.993 -6.854 1.00 83.88 195 GLY A CA 1
ATOM 1530 C C . GLY A 1 195 ? 29.404 -8.044 -8.355 1.00 83.88 195 GLY A C 1
ATOM 1531 O O . GLY A 1 195 ? 30.318 -8.300 -9.128 1.00 83.88 195 GLY A O 1
ATOM 1532 N N . ASN A 1 196 ? 28.159 -7.791 -8.765 1.00 83.62 196 ASN A N 1
ATOM 1533 C CA . ASN A 1 196 ? 27.748 -7.854 -10.163 1.00 83.62 196 ASN A CA 1
ATOM 1534 C C . ASN A 1 196 ? 27.596 -6.454 -10.776 1.00 83.62 196 ASN A C 1
ATOM 1536 O O . ASN A 1 196 ? 28.042 -6.225 -11.892 1.00 83.62 196 ASN A O 1
ATOM 1540 N N . ASN A 1 197 ? 27.029 -5.485 -10.049 1.00 83.44 197 ASN A N 1
ATOM 1541 C CA . ASN A 1 197 ? 26.895 -4.109 -10.541 1.00 83.44 197 ASN A CA 1
ATOM 1542 C C . ASN A 1 197 ? 27.406 -3.072 -9.519 1.00 83.44 197 ASN A C 1
ATOM 1544 O O . ASN A 1 197 ? 26.611 -2.364 -8.899 1.00 83.44 197 ASN A O 1
ATOM 1548 N N . PRO A 1 198 ? 28.730 -2.966 -9.309 1.00 83.38 198 PRO A N 1
ATOM 1549 C CA . PRO A 1 198 ? 29.303 -2.176 -8.217 1.00 83.38 198 PRO A CA 1
ATOM 1550 C C . PRO A 1 198 ? 29.000 -0.672 -8.299 1.00 83.38 198 PRO A C 1
ATOM 1552 O O . PRO A 1 198 ? 28.918 -0.021 -7.257 1.00 83.38 198 PRO A O 1
ATOM 1555 N N . SER A 1 199 ? 28.797 -0.114 -9.496 1.00 82.75 199 SER A N 1
ATOM 1556 C CA . SER A 1 199 ? 28.508 1.313 -9.690 1.00 82.75 199 SER A CA 1
ATOM 1557 C C . SER A 1 199 ? 27.037 1.678 -9.473 1.00 82.75 199 SER A C 1
ATOM 1559 O O . SER A 1 199 ? 26.760 2.776 -8.990 1.00 82.75 199 SER A O 1
ATOM 1561 N N . HIS A 1 200 ? 26.092 0.787 -9.798 1.00 84.25 200 HIS A N 1
ATOM 1562 C CA . HIS A 1 200 ? 24.663 1.127 -9.809 1.00 84.25 200 HIS A CA 1
ATOM 1563 C C . HIS A 1 200 ? 23.800 0.339 -8.816 1.00 84.25 200 HIS A C 1
ATOM 1565 O O . HIS A 1 200 ? 22.681 0.778 -8.552 1.00 84.25 200 HIS A O 1
ATOM 1571 N N . TRP A 1 201 ? 24.291 -0.752 -8.208 1.00 89.88 201 TRP A N 1
ATOM 1572 C CA . TRP A 1 201 ? 23.477 -1.639 -7.355 1.00 89.88 201 TRP A CA 1
ATOM 1573 C C . TRP A 1 201 ? 22.688 -0.895 -6.270 1.00 89.88 201 TRP A C 1
ATOM 1575 O O . TRP A 1 201 ? 21.500 -1.149 -6.084 1.00 89.88 201 TRP A O 1
ATOM 1585 N N . LEU A 1 202 ? 23.328 0.056 -5.577 1.00 91.19 202 LEU A N 1
ATOM 1586 C CA . LEU A 1 202 ? 22.699 0.796 -4.484 1.00 91.19 202 LEU A CA 1
ATOM 1587 C C . LEU A 1 202 ? 21.637 1.763 -5.012 1.00 91.19 202 LEU A C 1
ATOM 1589 O O . LEU A 1 202 ? 20.563 1.874 -4.429 1.00 91.19 202 LEU A O 1
ATOM 1593 N N . GLY A 1 203 ? 21.924 2.449 -6.120 1.00 91.06 203 GLY A N 1
ATOM 1594 C CA . GLY A 1 203 ? 20.977 3.364 -6.755 1.00 91.06 203 GLY A CA 1
ATOM 1595 C C . GLY A 1 203 ? 19.732 2.631 -7.249 1.00 91.06 203 GLY A C 1
ATOM 1596 O O . GLY A 1 203 ? 18.616 3.077 -6.989 1.00 91.06 203 GLY A O 1
ATOM 1597 N N . LEU A 1 204 ? 19.920 1.470 -7.881 1.00 89.62 204 LEU A N 1
ATOM 1598 C CA . LEU A 1 204 ? 18.828 0.608 -8.331 1.00 89.62 204 LEU A CA 1
ATOM 1599 C C . LEU A 1 204 ? 18.031 0.064 -7.139 1.00 89.62 204 LEU A C 1
ATOM 1601 O O . LEU A 1 204 ? 16.804 0.099 -7.163 1.00 89.62 204 LEU A O 1
ATOM 1605 N N . LEU A 1 205 ? 18.701 -0.368 -6.064 1.00 90.94 205 LEU A N 1
ATOM 1606 C CA . LEU A 1 205 ? 18.037 -0.845 -4.848 1.00 90.94 205 LEU A CA 1
ATOM 1607 C C . LEU A 1 205 ? 17.178 0.252 -4.206 1.00 90.94 205 LEU A C 1
ATOM 1609 O O . LEU A 1 205 ? 16.025 0.008 -3.858 1.00 90.94 205 LEU A O 1
ATOM 1613 N N . LEU A 1 206 ? 17.712 1.468 -4.077 1.00 92.06 206 LEU A N 1
ATOM 1614 C CA . LEU A 1 206 ? 16.968 2.605 -3.535 1.00 92.06 206 LEU A CA 1
ATOM 1615 C C . LEU A 1 206 ? 15.784 2.977 -4.429 1.00 92.06 206 LEU A C 1
ATOM 1617 O O . LEU A 1 206 ? 14.679 3.149 -3.920 1.00 92.06 206 LEU A O 1
ATOM 1621 N N . ALA A 1 207 ? 15.983 3.044 -5.748 1.00 90.94 207 ALA A N 1
ATOM 1622 C CA . ALA A 1 207 ? 14.899 3.289 -6.696 1.00 90.94 207 ALA A CA 1
ATOM 1623 C C . ALA A 1 207 ? 13.805 2.215 -6.586 1.00 90.94 207 ALA A C 1
ATOM 1625 O O . ALA A 1 207 ? 12.620 2.551 -6.569 1.00 90.94 207 ALA A O 1
ATOM 1626 N N . LYS A 1 208 ? 14.192 0.943 -6.418 1.00 91.06 208 LYS A N 1
ATOM 1627 C CA . LYS A 1 208 ? 13.255 -0.167 -6.229 1.00 91.06 208 LYS A CA 1
ATOM 1628 C C . LYS A 1 208 ? 12.477 -0.045 -4.925 1.00 91.06 208 LYS A C 1
ATOM 1630 O O . LYS A 1 208 ? 11.264 -0.229 -4.923 1.00 91.06 208 LYS A O 1
ATOM 1635 N N . ILE A 1 209 ? 13.141 0.306 -3.824 1.00 92.50 209 ILE A N 1
ATOM 1636 C CA . ILE A 1 209 ? 12.476 0.542 -2.535 1.00 92.50 209 ILE A CA 1
ATOM 1637 C C . ILE A 1 209 ? 11.477 1.696 -2.663 1.00 92.50 209 ILE A C 1
ATOM 1639 O O . ILE A 1 209 ? 10.333 1.550 -2.239 1.00 92.50 209 ILE A O 1
ATOM 1643 N N . VAL A 1 210 ? 11.869 2.810 -3.287 1.00 93.81 210 VAL A N 1
ATOM 1644 C CA . VAL A 1 210 ? 10.982 3.964 -3.504 1.00 93.81 210 VAL A CA 1
ATOM 1645 C C . VAL A 1 210 ? 9.769 3.576 -4.351 1.00 93.81 210 VAL A C 1
ATOM 1647 O O . VAL A 1 210 ? 8.643 3.898 -3.977 1.00 93.81 210 VAL A O 1
ATOM 1650 N N . GLY A 1 211 ? 9.966 2.834 -5.443 1.00 91.44 211 GLY A N 1
ATOM 1651 C CA . GLY A 1 211 ? 8.871 2.343 -6.283 1.00 91.44 211 GLY A CA 1
ATOM 1652 C C . GLY A 1 211 ? 7.935 1.374 -5.556 1.00 91.44 211 GLY A C 1
ATOM 1653 O O . GLY A 1 211 ? 6.714 1.483 -5.688 1.00 91.44 211 GLY A O 1
ATOM 1654 N N . CYS A 1 212 ? 8.475 0.456 -4.750 1.00 92.19 212 CYS A N 1
ATOM 1655 C CA . CYS A 1 212 ? 7.677 -0.474 -3.949 1.00 92.19 212 CYS A CA 1
ATOM 1656 C C . CYS A 1 212 ? 6.876 0.259 -2.866 1.00 92.19 212 CYS A C 1
ATOM 1658 O O . CYS A 1 212 ? 5.707 -0.054 -2.653 1.00 92.19 212 CYS A O 1
ATOM 1660 N N . VAL A 1 213 ? 7.465 1.266 -2.212 1.00 91.88 213 VAL A N 1
ATOM 1661 C CA . VAL A 1 213 ? 6.766 2.109 -1.229 1.00 91.88 213 VAL A CA 1
ATOM 1662 C C . VAL A 1 213 ? 5.659 2.922 -1.899 1.00 91.88 213 VAL A C 1
ATOM 1664 O O . VAL A 1 213 ? 4.547 2.966 -1.381 1.00 91.88 213 VAL A O 1
ATOM 1667 N N . ALA A 1 214 ? 5.917 3.510 -3.069 1.00 90.81 214 ALA A N 1
ATOM 1668 C CA . ALA A 1 214 ? 4.890 4.215 -3.835 1.00 90.81 214 ALA A CA 1
ATOM 1669 C C . ALA A 1 214 ? 3.717 3.285 -4.200 1.00 90.81 214 ALA A C 1
ATOM 1671 O O . ALA A 1 214 ? 2.560 3.652 -4.008 1.00 90.81 214 ALA A O 1
ATOM 1672 N N . THR A 1 215 ? 4.014 2.051 -4.617 1.00 89.31 215 THR A N 1
ATOM 1673 C CA . THR A 1 215 ? 3.001 1.034 -4.952 1.00 89.31 215 THR A CA 1
ATOM 1674 C C . THR A 1 215 ? 2.204 0.610 -3.721 1.00 89.31 215 THR A C 1
ATOM 1676 O O . THR A 1 215 ? 0.980 0.547 -3.766 1.00 89.31 215 THR A O 1
ATOM 1679 N N . MET A 1 216 ? 2.883 0.378 -2.596 1.00 88.81 216 MET A N 1
ATOM 1680 C CA . MET A 1 216 ? 2.257 0.055 -1.313 1.00 88.81 216 MET A CA 1
ATOM 1681 C C . MET A 1 216 ? 1.271 1.150 -0.883 1.00 88.81 216 MET A C 1
ATOM 1683 O O . MET A 1 216 ? 0.139 0.845 -0.516 1.00 88.81 216 MET A O 1
ATOM 1687 N N . ILE A 1 217 ? 1.683 2.419 -0.954 1.00 86.50 217 ILE A N 1
ATOM 1688 C CA . ILE A 1 217 ? 0.822 3.561 -0.617 1.00 86.50 217 ILE A CA 1
ATOM 1689 C C . ILE A 1 217 ? -0.352 3.649 -1.594 1.00 86.50 217 ILE A C 1
ATOM 1691 O O . ILE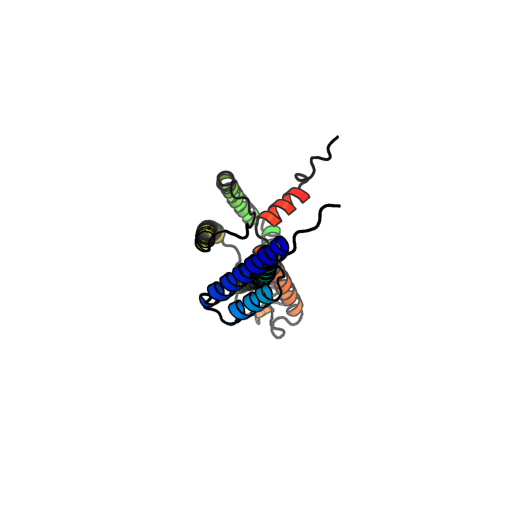 A 1 217 ? -1.482 3.879 -1.166 1.00 86.50 217 ILE A O 1
ATOM 1695 N N . ALA A 1 218 ? -0.108 3.434 -2.890 1.00 83.25 218 ALA A N 1
ATOM 1696 C CA . ALA A 1 218 ? -1.160 3.459 -3.897 1.00 83.25 218 ALA A CA 1
ATOM 1697 C C . ALA A 1 218 ? -2.236 2.396 -3.630 1.00 83.25 218 ALA A C 1
ATOM 1699 O O . ALA A 1 218 ? -3.423 2.714 -3.685 1.00 83.25 218 ALA A O 1
ATOM 1700 N N . ILE A 1 219 ? -1.824 1.178 -3.261 1.00 82.12 219 ILE A N 1
ATOM 1701 C CA . ILE A 1 219 ? -2.726 0.089 -2.865 1.00 82.12 219 ILE A CA 1
ATOM 1702 C C . ILE A 1 219 ? -3.482 0.443 -1.578 1.00 82.12 219 ILE A C 1
ATOM 1704 O O . ILE A 1 219 ? -4.682 0.205 -1.492 1.00 82.12 219 ILE A O 1
ATOM 1708 N N . ALA A 1 220 ? -2.807 1.028 -0.585 1.00 79.94 220 ALA A N 1
ATOM 1709 C CA . ALA A 1 220 ? -3.413 1.316 0.713 1.00 79.94 220 ALA A CA 1
ATOM 1710 C C . ALA A 1 220 ? -4.470 2.431 0.678 1.00 79.94 220 ALA A C 1
ATOM 1712 O O . ALA A 1 220 ? -5.414 2.375 1.461 1.00 79.94 220 ALA A O 1
ATOM 1713 N N . GLN A 1 221 ? -4.317 3.428 -0.203 1.00 80.50 221 GLN A N 1
ATOM 1714 C CA . GLN A 1 221 ? -5.274 4.537 -0.330 1.00 80.50 221 GLN A CA 1
ATOM 1715 C C . GLN A 1 221 ? -6.434 4.244 -1.294 1.00 80.50 221 GLN A C 1
ATOM 1717 O O . GLN A 1 221 ? -7.491 4.863 -1.188 1.00 80.50 221 GLN A O 1
ATOM 1722 N N . GLY A 1 222 ? -6.254 3.301 -2.223 1.00 72.50 222 GLY A N 1
ATOM 1723 C CA . GLY A 1 222 ? -7.286 2.895 -3.175 1.00 72.50 222 GLY A CA 1
ATOM 1724 C C . GLY A 1 222 ? -7.569 3.912 -4.290 1.00 72.50 222 GLY A C 1
ATOM 1725 O O . GLY A 1 222 ? -7.095 5.050 -4.289 1.00 72.50 222 GLY A O 1
ATOM 1726 N N . ALA A 1 223 ? -8.362 3.484 -5.275 1.00 67.00 223 ALA A N 1
ATOM 1727 C CA . ALA A 1 223 ? -8.710 4.275 -6.458 1.00 67.00 223 ALA A CA 1
ATOM 1728 C C . ALA A 1 223 ? -9.451 5.604 -6.168 1.00 67.00 223 ALA A C 1
ATOM 1730 O O . ALA A 1 223 ? -9.115 6.593 -6.825 1.00 67.00 223 ALA A O 1
ATOM 1731 N N . PRO A 1 224 ? -10.387 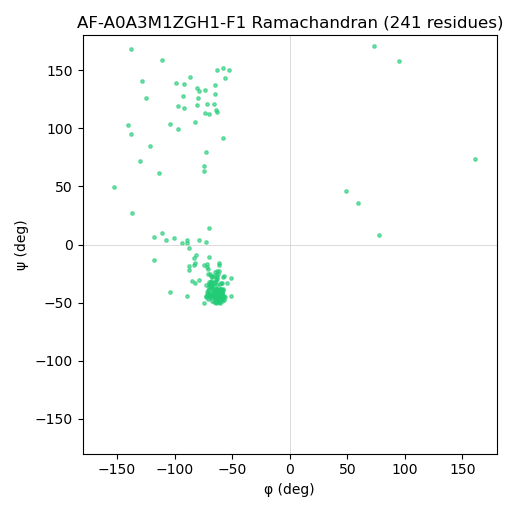5.700 -5.193 1.00 68.81 224 PRO A N 1
ATOM 1732 C CA . PRO A 1 224 ? -11.132 6.941 -4.947 1.00 68.81 224 PRO A CA 1
ATOM 1733 C C . PRO A 1 224 ? -10.239 8.134 -4.588 1.00 68.81 224 PRO A C 1
ATOM 1735 O O . PRO A 1 224 ? -10.466 9.245 -5.065 1.00 68.81 224 PRO A O 1
ATOM 1738 N N . PHE A 1 225 ? -9.183 7.901 -3.803 1.00 79.00 225 PHE A N 1
ATOM 1739 C CA . PHE A 1 225 ? -8.203 8.929 -3.450 1.00 79.00 225 PHE A CA 1
ATOM 1740 C C . PHE A 1 225 ? -7.491 9.486 -4.691 1.00 79.00 225 PHE A C 1
ATOM 1742 O O . PHE A 1 225 ? -7.405 10.702 -4.875 1.00 79.00 225 PHE A O 1
ATOM 1749 N N . TRP A 1 226 ? -6.995 8.600 -5.559 1.00 75.31 226 TRP A N 1
ATOM 1750 C CA . TRP A 1 226 ? -6.285 9.000 -6.775 1.00 75.31 226 TRP A CA 1
ATOM 1751 C C . TRP A 1 226 ? -7.215 9.665 -7.788 1.00 75.31 226 TRP A C 1
ATOM 1753 O O . TRP A 1 226 ? -6.808 10.625 -8.437 1.00 75.31 226 TRP A O 1
ATOM 1763 N N . PHE A 1 227 ? -8.469 9.220 -7.882 1.00 74.44 227 PHE A N 1
ATOM 1764 C CA . PHE A 1 227 ? -9.480 9.857 -8.721 1.00 74.44 227 PHE A CA 1
ATOM 1765 C C . PHE A 1 227 ? -9.788 11.287 -8.259 1.00 74.44 227 PHE A C 1
ATOM 1767 O O . PHE A 1 227 ? -9.792 12.209 -9.076 1.00 74.44 227 PHE A O 1
ATOM 1774 N N . ASP A 1 228 ? -9.971 11.508 -6.953 1.00 77.62 228 ASP A N 1
ATOM 1775 C CA . ASP A 1 228 ? -10.146 12.856 -6.398 1.00 77.62 228 ASP A CA 1
ATOM 1776 C C . ASP A 1 228 ? -8.903 13.730 -6.651 1.00 77.62 228 ASP A C 1
ATOM 1778 O O . ASP A 1 228 ? -9.018 14.862 -7.125 1.00 77.62 228 ASP A O 1
ATOM 1782 N N . LEU A 1 229 ? -7.694 13.195 -6.445 1.00 82.69 229 LEU A N 1
ATOM 1783 C CA . LEU A 1 229 ? -6.451 13.913 -6.744 1.00 82.69 229 LEU A CA 1
ATOM 1784 C C . LEU A 1 229 ? -6.359 14.324 -8.225 1.00 82.69 229 LEU A C 1
ATOM 1786 O O . LEU A 1 229 ? -6.013 15.468 -8.530 1.00 82.69 229 LEU A O 1
ATOM 1790 N N . LEU A 1 230 ? -6.703 13.420 -9.146 1.00 81.94 230 LEU A N 1
ATOM 1791 C CA . LEU A 1 230 ? -6.723 13.690 -10.585 1.00 81.94 230 LEU A CA 1
ATOM 1792 C C . LEU A 1 230 ? -7.793 14.722 -10.962 1.00 81.94 230 LEU A C 1
ATOM 1794 O O . LEU A 1 230 ? -7.515 15.629 -11.749 1.00 81.94 230 LEU A O 1
ATOM 1798 N N . ASN A 1 231 ? -8.988 14.657 -10.372 1.00 83.00 231 ASN A N 1
ATOM 1799 C CA . ASN A 1 231 ? -10.046 15.651 -10.588 1.00 83.00 231 ASN A CA 1
ATOM 1800 C C . ASN A 1 231 ? -9.644 17.050 -10.107 1.00 83.00 231 ASN A C 1
ATOM 1802 O O . ASN A 1 231 ? -10.005 18.056 -10.726 1.00 83.00 231 ASN A O 1
ATOM 1806 N N . ARG A 1 232 ? -8.866 17.134 -9.023 1.00 85.38 232 ARG A N 1
ATOM 1807 C CA . ARG A 1 232 ? -8.302 18.399 -8.533 1.00 85.38 232 ARG A CA 1
ATOM 1808 C C . ARG A 1 232 ? -7.246 18.950 -9.486 1.00 85.38 232 ARG A C 1
ATOM 1810 O O . ARG A 1 232 ? -7.283 20.136 -9.802 1.00 85.38 232 ARG A O 1
ATOM 1817 N N . LEU A 1 233 ? -6.345 18.101 -9.981 1.00 88.69 233 LEU A N 1
ATOM 1818 C CA . LEU A 1 233 ? -5.278 18.495 -10.910 1.00 88.69 233 LEU A CA 1
ATOM 1819 C C . LEU A 1 233 ? -5.803 18.906 -12.290 1.00 88.69 233 LEU A C 1
ATOM 1821 O O . LEU A 1 233 ? -5.293 19.850 -12.887 1.00 88.69 233 LEU A O 1
ATOM 1825 N N . THR A 1 234 ? -6.846 18.239 -12.782 1.00 85.62 234 THR A N 1
ATOM 1826 C CA . THR A 1 234 ? -7.508 18.571 -14.056 1.00 85.62 234 THR A CA 1
ATOM 1827 C C . THR A 1 234 ? -8.472 19.760 -13.944 1.00 85.62 234 THR A C 1
ATOM 1829 O O . THR A 1 234 ? -9.128 20.120 -14.919 1.00 85.62 234 THR A O 1
ATOM 1832 N N . GLY A 1 235 ? -8.550 20.407 -12.771 1.00 71.19 235 GLY A N 1
ATOM 1833 C CA . GLY A 1 235 ? -9.327 21.629 -12.547 1.00 71.19 235 GLY A CA 1
ATOM 1834 C C . GLY A 1 235 ? -10.836 21.416 -12.394 1.00 71.19 235 GLY A C 1
ATOM 1835 O O . GLY A 1 235 ? -11.585 22.388 -12.319 1.00 71.19 235 GLY A O 1
ATOM 1836 N N . ARG A 1 236 ? -11.310 20.167 -12.313 1.00 64.62 236 ARG A N 1
ATOM 1837 C CA . ARG A 1 236 ? -12.742 19.832 -12.223 1.00 64.62 236 ARG A CA 1
ATOM 1838 C C . ARG A 1 236 ? -13.302 19.908 -10.792 1.00 64.62 236 ARG A C 1
ATOM 1840 O O . ARG A 1 236 ? -14.515 19.919 -10.618 1.00 64.62 236 ARG A O 1
ATOM 1847 N N . GLY A 1 237 ? -12.435 20.020 -9.779 1.00 55.50 237 GLY A N 1
ATOM 1848 C CA . GLY A 1 237 ? -12.796 20.155 -8.355 1.00 55.50 237 GLY A CA 1
ATOM 1849 C C . GLY A 1 237 ? -13.003 21.591 -7.841 1.00 55.50 237 GLY A C 1
ATOM 1850 O O . GLY A 1 237 ? -13.216 21.782 -6.648 1.00 55.50 237 GLY A O 1
ATOM 1851 N N . GLY A 1 238 ? -12.926 22.606 -8.707 1.00 55.31 238 GLY A N 1
ATOM 1852 C CA . GLY A 1 238 ? -13.016 24.021 -8.331 1.00 55.31 238 GLY A CA 1
ATOM 1853 C C . GLY A 1 238 ? -14.264 24.717 -8.869 1.00 55.31 238 GLY A C 1
ATOM 1854 O O . GLY A 1 238 ? -14.143 25.663 -9.637 1.00 55.31 238 GLY A O 1
ATOM 1855 N N . SER A 1 239 ? -15.469 24.290 -8.486 1.00 57.84 239 SER A N 1
ATOM 1856 C CA . SER A 1 239 ? -16.650 25.145 -8.663 1.00 57.84 239 SER A CA 1
ATOM 1857 C C . SER A 1 239 ? -17.591 25.035 -7.470 1.00 57.84 239 SER A C 1
ATOM 1859 O O . SER A 1 239 ? -18.288 24.038 -7.303 1.00 57.84 239 SER A O 1
ATOM 1861 N N . LYS A 1 240 ? -17.531 26.067 -6.623 1.00 51.38 240 LYS A N 1
ATOM 1862 C CA . LYS A 1 240 ? -18.620 26.711 -5.865 1.00 51.38 240 LYS A CA 1
ATOM 1863 C C . LYS A 1 240 ? -18.009 27.498 -4.701 1.00 51.38 240 LYS A C 1
ATOM 1865 O O . LYS A 1 240 ? -18.109 27.111 -3.544 1.00 51.38 240 LYS A O 1
ATOM 1870 N N . SER A 1 241 ? -17.381 28.627 -5.018 1.00 40.31 241 SER A N 1
ATOM 1871 C CA . SER A 1 241 ? -17.476 29.786 -4.131 1.00 40.31 241 SER A CA 1
ATOM 1872 C C . SER A 1 241 ? -18.798 30.467 -4.478 1.00 40.31 241 SER A C 1
ATOM 1874 O O . SER A 1 241 ? -18.944 31.012 -5.571 1.00 40.31 241 SER A O 1
ATOM 1876 N N . SER A 1 242 ? -19.777 30.292 -3.597 1.00 46.50 242 SER A N 1
ATOM 1877 C CA . SER A 1 242 ? -21.075 30.960 -3.617 1.00 46.50 242 SER A CA 1
ATOM 1878 C C . SER A 1 242 ? -20.933 32.483 -3.573 1.00 46.50 242 SER A C 1
ATOM 1880 O O . SER A 1 242 ? -19.953 32.992 -3.027 1.00 46.50 242 SER A O 1
ATOM 1882 N N . GLU A 1 243 ? -21.936 33.139 -4.161 1.00 38.06 243 GLU A N 1
ATOM 1883 C CA . GLU A 1 243 ? -22.304 34.560 -4.036 1.00 38.06 243 GLU A CA 1
ATOM 1884 C C . GLU A 1 243 ? -22.176 35.143 -2.622 1.00 38.06 243 GLU A C 1
ATOM 1886 O O . GLU A 1 243 ? -22.383 34.393 -1.637 1.00 38.06 243 GLU A O 1
#

Nearest PDB structures (foldseek):
  8iyj-assembly1_V0  TM=1.635E-01  e=4.054E+00  Mus musculus

Secondary structure (DSSP, 8-state):
-----HHHHHHHHHHHHHHHHHHHHHHTT-S-HHHHHHHHHHHHT-SSHHHHHHHHHHHHHHHHHHHHHHHHHHHHHHHHHHHHHHHHHHT--HHHHHHHHHH-HHHHHHHHHHHHHHHHHHTT---------TT--HHHHHHHHHHHHHHHHHHHHHHHHTT---S-B----TTS-TT-GGGG-TTBGGGG-TTT-TTTHHHHHHHHHHHHHHHHHHHHHHHHHHHHHHHHHTTTT------

Foldseek 3Di:
DDPPPVVVVVVVQVVFVVLLVVVLVVLVPDPDPVVSVVLNVLSVPAPGNVSSVVSVVVVVVVVVVVVVVVVVVVVLVVLLVVLLVCCVAFVPFQVVQVVCCVVDVVLVVLVVVLVVVVVVVVVVVPPDDPPPDVDDDPVVVVVVVVVVVVVVVVSVVSVVVSVPPIAADADQCPPPDPPDVVLLDLRYPQNLDCVRPVPCNVVSVVSSVNRSSVSSVDSSVDDVVVVVVVCVVVVVPDDDPDD

Mean predicted aligned error: 13.07 Å